Protein AF-0000000075187556 (afdb_homodimer)

Nearest PDB structures (foldseek):
  6ed0-assembly1_A  TM=8.564E-01  e=5.194E-11  Chromobacterium violaceum ATCC 12472
  6ed0-assembly1_B  TM=8.215E-01  e=3.839E-11  Chromobacterium violaceum ATCC 12472
  4noz-assembly1_A  TM=8.440E-01  e=6.228E-11  Burkholderia cenocepacia J2315
  6ecy-assembly1_A  TM=8.434E-01  e=9.511E-11  Chromobacterium violaceum ATCC 12472
  6ecy-assembly1_B  TM=8.310E-01  e=4.869E-10  Chromobacterium violaceum ATCC 12472

Secondary structure (DSSP, 8-state):
-----------------------PPB-EEEEEEEEEEEEESSGGGSEEEETTEEEEB---GGGTS---SB-HHHHHHHHHHHHHHHHHHHHHHHHT-HHHHTT-EEEEEEEEEEESSSSS-EEEEEEEEESS-HHHHHHHHHH-HHHHHHHH-B-EEEEE-/-----------------------PPB-EEEEEEEEEEEEESSGGGSEEEETTEEEEB---GGGTS---SB-HHHHHHHHHHHHHHHHHHHHHHHHT-HHHHTT-EEEEEEEEEEESSSSS-EEEEEEEEESS-HHHHHHHHHH-HHHHHHHH-B-EEEEE-

InterPro domains:
  IPR003718 OsmC/Ohr conserved domain [PF02566] (65-158)
  IPR015946 K homology domain-like, alpha/beta [G3DSA:3.30.300.20] (71-160)
  IPR019953 Organic hydroperoxide resistance protein famiy [PTHR33797] (30-159)
  IPR019953 Organic hydroperoxide resistance protein famiy [TIGR03561] (33-158)
  IPR036102 OsmC/Ohr superfamily [SSF82784] (24-159)

Organism: Armillaria gallica (NCBI:txid47427)

Sequence (322 aa):
MNAARHASRSFIRPQVARKVPSRTLVTLQSVKYTAHATAQGAGRNGTTKSNGLELNLAAPKELGGTGQGENPEQLFAMGYSSCLLGAIQLVARGMGKTEMAKNAKVHVSVHLGEPKDMEGFGIGVDIKVEGIDDELLQAGHAFCPYSRALKHGAVVNISTAMNAARHASRSFIRPQVARKVPSRTLVTLQSVKYTAHATAQGAGRNGTTKSNGLELNLAAPKELGGTGQGENPEQLFAMGYSSCLLGAIQLVARGMGKTEMAKNAKVHVSVHLGEPKDMEGFGIGVDIKVEGIDDELLQAGHAFCPYSRALKHGAVVNISTA

Foldseek 3Di:
DPPPPPPPPDPPPPPPPPPPPQLAADDDPDDDDDWDKDWDDPVQQTWMDTPHDIWGGWDCVVVPIPNPTDGPQNVLQVVQQVQLLVLLCVVCVVVVNNVQSPPKGKGKGKDWDADPPDGDIDIDMDIDMPRDDPVSSVSSLVRGPSSSCVRRNHDDDDDDD/DPPPPPPPPPPPPPPPPPPPPQLAADDDPDDDDDWDKDWDDPVQQTWMDTPHDIWGGWDCVVVPIPNPTDGPQNVLQVVQQVQLLVLLCVVCVVVVNNVQSPPKGKGKGKDWDADPPDGDIDIDMDIDMPRDDPVSSVSSLVRGPSSSCVRRNHDDDDDDD

Structure (mmCIF, N/CA/C/O backbone):
data_AF-0000000075187556-model_v1
#
loop_
_entity.id
_entity.type
_entity.pdbx_description
1 polymer 'OsmC-like protein'
#
loop_
_atom_site.group_PDB
_atom_site.id
_atom_site.type_symbol
_atom_site.label_atom_id
_atom_site.label_alt_id
_atom_site.label_comp_id
_atom_site.label_asym_id
_atom_site.label_entity_id
_atom_site.label_seq_id
_atom_site.pdbx_PDB_ins_code
_atom_site.Cartn_x
_atom_site.Cartn_y
_atom_site.Cartn_z
_atom_site.occupancy
_atom_site.B_iso_or_equiv
_atom_site.auth_seq_id
_atom_site.auth_comp_id
_atom_site.auth_asym_id
_atom_site.auth_atom_id
_atom_site.pdbx_PDB_model_num
ATOM 1 N N . MET A 1 1 ? -49.938 -17.5 57.969 1 34.03 1 MET A N 1
ATOM 2 C CA . MET A 1 1 ? -49.812 -16.312 57.125 1 34.03 1 MET A CA 1
ATOM 3 C C . MET A 1 1 ? -48.656 -16.469 56.156 1 34.03 1 MET A C 1
ATOM 5 O O . MET A 1 1 ? -47.469 -16.531 56.562 1 34.03 1 MET A O 1
ATOM 9 N N . ASN A 1 2 ? -48.781 -17.344 55.031 1 34.91 2 ASN A N 1
ATOM 10 C CA . ASN A 1 2 ? -47.875 -17.766 54 1 34.91 2 ASN A CA 1
ATOM 11 C C . ASN A 1 2 ? -47.469 -16.594 53.094 1 34.91 2 ASN A C 1
ATOM 13 O O . ASN A 1 2 ? -48.312 -15.992 52.438 1 34.91 2 ASN A O 1
ATOM 17 N N . ALA A 1 3 ? -46.438 -15.695 53.406 1 37.97 3 ALA A N 1
ATOM 18 C CA . ALA A 1 3 ? -45.875 -14.602 52.625 1 37.97 3 ALA A CA 1
ATOM 19 C C . ALA A 1 3 ? -45.312 -15.102 51.312 1 37.97 3 ALA A C 1
ATOM 21 O O . ALA A 1 3 ? -44.406 -15.922 51.281 1 37.97 3 ALA A O 1
ATOM 22 N N . ALA A 1 4 ? -46.094 -15.164 50.188 1 40.97 4 ALA A N 1
ATOM 23 C CA . ALA A 1 4 ? -45.719 -15.422 48.812 1 40.97 4 ALA A CA 1
ATOM 24 C C . ALA A 1 4 ? -44.625 -14.445 48.344 1 40.97 4 ALA A C 1
ATOM 26 O O . ALA A 1 4 ? -44.812 -13.227 48.438 1 40.97 4 ALA A O 1
ATOM 27 N N . ARG A 1 5 ? -43.344 -14.773 48.406 1 41.31 5 ARG A N 1
ATOM 28 C CA . ARG A 1 5 ? -42.188 -14.008 47.906 1 41.31 5 ARG A CA 1
ATOM 29 C C . ARG A 1 5 ? -42.375 -13.695 46.406 1 41.31 5 ARG A C 1
ATOM 31 O O . ARG A 1 5 ? -42.656 -14.602 45.625 1 41.31 5 ARG A O 1
ATOM 38 N N . HIS A 1 6 ? -42.781 -12.492 46.062 1 44.03 6 HIS A N 1
ATOM 39 C CA . HIS A 1 6 ? -42.875 -11.961 44.719 1 44.03 6 HIS A CA 1
ATOM 40 C C . HIS A 1 6 ? -41.531 -12.039 44.031 1 44.03 6 HIS A C 1
ATOM 42 O O . HIS A 1 6 ? -40.531 -11.531 44.531 1 44.03 6 HIS A O 1
ATOM 48 N N . ALA A 1 7 ? -41.25 -13.086 43.156 1 45.88 7 ALA A N 1
ATOM 49 C CA . ALA A 1 7 ? -40.094 -13.195 42.281 1 45.88 7 ALA A CA 1
ATOM 50 C C . ALA A 1 7 ? -40 -12 41.312 1 45.88 7 ALA A C 1
ATOM 52 O O . ALA A 1 7 ? -40.938 -11.758 40.562 1 45.88 7 ALA A O 1
ATOM 53 N N . SER A 1 8 ? -39.25 -10.93 41.688 1 42.97 8 SER A N 1
ATOM 54 C CA . SER A 1 8 ? -38.969 -9.812 40.781 1 42.97 8 SER A CA 1
ATOM 55 C C . SER A 1 8 ? -38.375 -10.297 39.469 1 42.97 8 SER A C 1
ATOM 57 O O . SER A 1 8 ? -37.344 -10.984 39.469 1 42.97 8 SER A O 1
ATOM 59 N N . ARG A 1 9 ? -39.156 -10.578 38.406 1 47.56 9 ARG A N 1
ATOM 60 C CA . ARG A 1 9 ? -38.625 -10.828 37.062 1 47.56 9 ARG A CA 1
ATOM 61 C C . ARG A 1 9 ? -37.719 -9.688 36.625 1 47.56 9 ARG A C 1
ATOM 63 O O . ARG A 1 9 ? -38.125 -8.531 36.562 1 47.56 9 ARG A O 1
ATOM 70 N N . SER A 1 10 ? -36.375 -9.844 36.781 1 47.59 10 SER A N 1
ATOM 71 C CA . SER A 1 10 ? -35.375 -8.961 36.188 1 47.59 10 SER A CA 1
ATOM 72 C C . SER A 1 10 ? -35.594 -8.789 34.688 1 47.59 10 SER A C 1
ATOM 74 O O . SER A 1 10 ? -35.688 -9.781 33.969 1 47.59 10 SER A O 1
ATOM 76 N N . PHE A 1 11 ? -36.188 -7.711 34.219 1 48.5 11 PHE A N 1
ATOM 77 C CA . PHE A 1 11 ? -36.281 -7.336 32.812 1 48.5 11 PHE A CA 1
ATOM 78 C C . PHE A 1 11 ? -34.875 -7.203 32.219 1 48.5 11 PHE A C 1
ATOM 80 O O . PHE A 1 11 ? -34.062 -6.402 32.688 1 48.5 11 PHE A O 1
ATOM 87 N N . ILE A 1 12 ? -34.438 -8.273 31.625 1 52.94 12 ILE A N 1
ATOM 88 C CA . ILE A 1 12 ? -33.219 -8.188 30.844 1 52.94 12 ILE A CA 1
ATOM 89 C C . ILE A 1 12 ? -33.312 -7.055 29.828 1 52.94 12 ILE A C 1
ATOM 91 O O . ILE A 1 12 ? -34.25 -7.016 29.031 1 52.94 12 ILE A O 1
ATOM 95 N N . ARG A 1 13 ? -32.719 -5.879 30.062 1 52.59 13 ARG A N 1
ATOM 96 C CA . ARG A 1 13 ? -32.625 -4.789 29.094 1 52.59 13 ARG A CA 1
ATOM 97 C C . ARG A 1 13 ? -32.062 -5.281 27.766 1 52.59 13 ARG A C 1
ATOM 99 O O . ARG A 1 13 ? -31.062 -5.988 27.734 1 52.59 13 ARG A O 1
ATOM 106 N N . PRO A 1 14 ? -32.906 -5.168 26.703 1 47.91 14 PRO A N 1
ATOM 107 C CA . PRO A 1 14 ? -32.312 -5.57 25.422 1 47.91 14 PRO A CA 1
ATOM 108 C C . PRO A 1 14 ? -31 -4.879 25.109 1 47.91 14 PRO A C 1
ATOM 110 O O . PRO A 1 14 ? -30.844 -3.684 25.391 1 47.91 14 PRO A O 1
ATOM 113 N N . GLN A 1 15 ? -29.891 -5.625 25.062 1 45.84 15 GLN A N 1
ATOM 114 C CA . GLN A 1 15 ? -28.609 -5.082 24.609 1 45.84 15 GLN A CA 1
ATOM 115 C C . GLN A 1 15 ? -28.75 -4.395 23.25 1 45.84 15 GLN A C 1
ATOM 117 O O . GLN A 1 15 ? -29.266 -4.988 22.297 1 45.84 15 GLN A O 1
ATOM 122 N N . VAL A 1 16 ? -28.953 -3.098 23.203 1 39.81 16 VAL A N 1
ATOM 123 C CA . VAL A 1 16 ? -28.891 -2.35 21.953 1 39.81 16 VAL A CA 1
ATOM 124 C C . VAL A 1 16 ? -27.703 -2.83 21.125 1 39.81 16 VAL A C 1
ATOM 126 O O . VAL A 1 16 ? -26.547 -2.785 21.594 1 39.81 16 VAL A O 1
ATOM 129 N N . ALA A 1 17 ? -27.922 -3.641 20.094 1 37.34 17 ALA A N 1
ATOM 130 C CA . ALA A 1 17 ? -26.875 -3.996 19.141 1 37.34 17 ALA A CA 1
ATOM 131 C C . ALA A 1 17 ? -26.125 -2.754 18.656 1 37.34 17 ALA A C 1
ATOM 133 O O . ALA A 1 17 ? -26.734 -1.828 18.109 1 37.34 17 ALA A O 1
ATOM 134 N N . ARG A 1 18 ? -24.938 -2.377 19.25 1 33.22 18 ARG A N 1
ATOM 135 C CA . ARG A 1 18 ? -24.125 -1.317 18.672 1 33.22 18 ARG A CA 1
ATOM 136 C C . ARG A 1 18 ? -23.969 -1.499 17.172 1 33.22 18 ARG A C 1
ATOM 138 O O . ARG A 1 18 ? -23.5 -2.539 16.703 1 33.22 18 ARG A O 1
ATOM 145 N N . LYS A 1 19 ? -24.797 -0.909 16.328 1 38 19 LYS A N 1
ATOM 146 C CA . LYS A 1 19 ? -24.594 -0.871 14.883 1 38 19 LYS A CA 1
ATOM 147 C C . LYS A 1 19 ? -23.109 -0.76 14.539 1 38 19 LYS A C 1
ATOM 149 O O . LYS A 1 19 ? -22.453 0.202 14.93 1 38 19 LYS A O 1
ATOM 154 N N . VAL A 1 20 ? -22.438 -1.839 14.516 1 40.88 20 VAL A N 1
ATOM 155 C CA . VAL A 1 20 ? -21.062 -1.749 14 1 40.88 20 VAL A CA 1
ATOM 156 C C . VAL A 1 20 ? -21.031 -0.82 12.789 1 40.88 20 VAL A C 1
ATOM 158 O O . VAL A 1 20 ? -21.766 -1.016 11.828 1 40.88 20 VAL A O 1
ATOM 161 N N . PRO A 1 21 ? -20.578 0.359 12.953 1 42.94 21 PRO A N 1
ATOM 162 C CA . PRO A 1 21 ? -20.594 1.273 11.805 1 42.94 21 PRO A CA 1
ATOM 163 C C . PRO A 1 21 ? -20.109 0.61 10.516 1 42.94 21 PRO A C 1
ATOM 165 O O . PRO A 1 21 ? -19.125 -0.121 10.523 1 42.94 21 PRO A O 1
ATOM 168 N N . SER A 1 22 ? -20.984 0.283 9.602 1 46.94 22 SER A N 1
ATOM 169 C CA . SER A 1 22 ? -20.672 -0.269 8.289 1 46.94 22 SER A CA 1
ATOM 170 C C . SER A 1 22 ? -19.484 0.444 7.652 1 46.94 22 SER A C 1
ATOM 172 O O . SER A 1 22 ? -19.484 1.67 7.523 1 46.94 22 SER A O 1
ATOM 174 N N . ARG A 1 23 ? -18.281 -0.017 7.859 1 59.59 23 ARG A N 1
ATOM 175 C CA . ARG A 1 23 ? -17.125 0.58 7.191 1 59.59 23 ARG A CA 1
ATOM 176 C C . ARG A 1 23 ? -17.359 0.705 5.691 1 59.59 23 ARG A C 1
ATOM 178 O O . ARG A 1 23 ? -17.547 -0.299 5 1 59.59 23 ARG A O 1
ATOM 185 N N . THR A 1 24 ? -17.844 1.864 5.285 1 76.06 24 THR A N 1
ATOM 186 C CA . THR A 1 24 ? -18.062 2.1 3.863 1 76.06 24 THR A CA 1
ATOM 187 C C . THR A 1 24 ? -16.734 2.217 3.121 1 76.06 24 THR A C 1
ATOM 189 O O . THR A 1 24 ? -15.82 2.916 3.572 1 76.06 24 THR A O 1
ATOM 192 N N . LEU A 1 25 ? -16.516 1.427 2.102 1 91.12 25 LEU A N 1
ATOM 193 C CA . LEU A 1 25 ? -15.32 1.471 1.267 1 91.12 25 LEU A CA 1
ATOM 194 C C . LEU A 1 25 ? -15.094 2.873 0.713 1 91.12 25 LEU A C 1
ATOM 196 O O . LEU A 1 25 ? -16.047 3.543 0.303 1 91.12 25 LEU A O 1
ATOM 200 N N . VAL A 1 26 ? -13.82 3.33 0.804 1 95.31 26 VAL A N 1
ATOM 201 C CA . VAL A 1 26 ? -13.508 4.566 0.094 1 95.31 26 VAL A CA 1
ATOM 202 C C . VAL A 1 26 ? -13.82 4.402 -1.392 1 95.31 26 VAL A C 1
ATOM 204 O O . VAL A 1 26 ? -13.258 3.527 -2.057 1 95.31 26 VAL A O 1
ATOM 207 N N . THR A 1 27 ? -14.742 5.23 -1.895 1 97.25 27 THR A N 1
ATOM 208 C CA . THR A 1 27 ? -15.125 5.242 -3.301 1 97.25 27 THR A CA 1
ATOM 209 C C . THR A 1 27 ? -14.852 6.605 -3.928 1 97.25 27 THR A C 1
ATOM 211 O O . THR A 1 27 ? -15.312 7.629 -3.422 1 97.25 27 THR A O 1
ATOM 214 N N . LEU A 1 28 ? -14.156 6.605 -5.086 1 98.19 28 LEU A N 1
ATOM 215 C CA . LEU A 1 28 ? -13.742 7.867 -5.691 1 98.19 28 LEU A CA 1
ATOM 216 C C . LEU A 1 28 ? -14.836 8.406 -6.613 1 98.19 28 LEU A C 1
ATOM 218 O O . LEU A 1 28 ? -15.438 7.648 -7.379 1 98.19 28 LEU A O 1
ATOM 222 N N . GLN A 1 29 ? -15.055 9.664 -6.555 1 97.69 29 GLN A N 1
ATOM 223 C CA . GLN A 1 29 ? -15.977 10.32 -7.473 1 97.69 29 GLN A CA 1
ATOM 224 C C . GLN A 1 29 ? -15.227 10.992 -8.617 1 97.69 29 GLN A C 1
ATOM 226 O O . GLN A 1 29 ? -15.82 11.328 -9.648 1 97.69 29 GLN A O 1
ATOM 231 N N . SER A 1 30 ? -13.961 11.234 -8.484 1 98 30 SER A N 1
ATOM 232 C CA . SER A 1 30 ? -13.07 11.742 -9.531 1 98 30 SER A CA 1
ATOM 233 C C . SER A 1 30 ? -11.633 11.289 -9.297 1 98 30 SER A C 1
ATOM 235 O O . SER A 1 30 ? -11.227 11.062 -8.156 1 98 30 SER A O 1
ATOM 237 N N . VAL A 1 31 ? -10.945 11.156 -10.422 1 98.56 31 VAL A N 1
ATOM 238 C CA . VAL A 1 31 ? -9.547 10.742 -10.367 1 98.56 31 VAL A CA 1
ATOM 239 C C . VAL A 1 31 ? -8.641 11.906 -10.766 1 98.56 31 VAL A C 1
ATOM 241 O O . VAL A 1 31 ? -8.883 12.57 -11.781 1 98.56 31 VAL A O 1
ATOM 244 N N . LYS A 1 32 ? -7.613 12.148 -9.953 1 98.44 32 LYS A N 1
ATOM 245 C CA . LYS A 1 32 ? -6.703 13.258 -10.219 1 98.44 32 LYS A CA 1
ATOM 246 C C . LYS A 1 32 ? -5.363 12.75 -10.75 1 98.44 32 LYS A C 1
ATOM 248 O O . LYS A 1 32 ? -4.648 13.477 -11.445 1 98.44 32 LYS A O 1
ATOM 253 N N . TYR A 1 33 ? -5.027 11.594 -10.445 1 98.44 33 TYR A N 1
ATOM 254 C CA . TYR A 1 33 ? -3.764 10.992 -10.844 1 98.44 33 TYR A CA 1
ATOM 255 C C . TYR A 1 33 ? -3.852 9.469 -10.812 1 98.44 33 TYR A C 1
ATOM 257 O O . TYR A 1 33 ? -4.527 8.898 -9.953 1 98.44 33 TYR A O 1
ATOM 265 N N . THR A 1 34 ? -3.188 8.789 -11.766 1 98.81 34 THR A N 1
ATOM 266 C CA . THR A 1 34 ? -3.088 7.336 -11.781 1 98.81 34 THR A CA 1
ATOM 267 C C . THR A 1 34 ? -1.643 6.895 -11.984 1 98.81 34 THR A C 1
ATOM 269 O O . THR A 1 34 ? -0.97 7.355 -12.906 1 98.81 34 THR A O 1
ATOM 272 N N . ALA A 1 35 ? -1.18 6.07 -11.117 1 98.81 35 ALA A N 1
ATOM 273 C CA . ALA A 1 35 ? 0.106 5.402 -11.297 1 98.81 35 ALA A CA 1
ATOM 274 C C . ALA A 1 35 ? -0.084 3.98 -11.82 1 98.81 35 ALA A C 1
ATOM 276 O O . ALA A 1 35 ? -0.993 3.27 -11.383 1 98.81 35 ALA A O 1
ATOM 277 N N . HIS A 1 36 ? 0.8 3.553 -12.711 1 98.75 36 HIS A N 1
ATOM 278 C CA . HIS A 1 36 ? 0.762 2.213 -13.289 1 98.75 36 HIS A CA 1
ATOM 279 C C . HIS A 1 36 ? 2.023 1.43 -12.945 1 98.75 36 HIS A C 1
ATOM 281 O O . HIS A 1 36 ? 3.129 1.977 -12.977 1 98.75 36 HIS A O 1
ATOM 287 N N . ALA A 1 37 ? 1.843 0.17 -12.625 1 98.88 37 ALA A N 1
ATOM 288 C CA . ALA A 1 37 ? 2.979 -0.725 -12.422 1 98.88 37 ALA A CA 1
ATOM 289 C C . ALA A 1 37 ? 2.688 -2.115 -12.984 1 98.88 37 ALA A C 1
ATOM 291 O O . ALA A 1 37 ? 1.528 -2.529 -13.062 1 98.88 37 ALA A O 1
ATOM 292 N N . THR A 1 38 ? 3.711 -2.793 -13.352 1 98.81 38 THR A N 1
ATOM 293 C CA . THR A 1 38 ? 3.621 -4.16 -13.844 1 98.81 38 THR A CA 1
ATOM 294 C C . THR A 1 38 ? 4.641 -5.059 -13.141 1 98.81 38 THR A C 1
ATOM 296 O O . THR A 1 38 ? 5.805 -4.688 -13 1 98.81 38 THR A O 1
ATOM 299 N N . ALA A 1 39 ? 4.207 -6.199 -12.711 1 98.75 39 ALA A N 1
ATOM 300 C CA . ALA A 1 39 ? 5.105 -7.227 -12.188 1 98.75 39 ALA A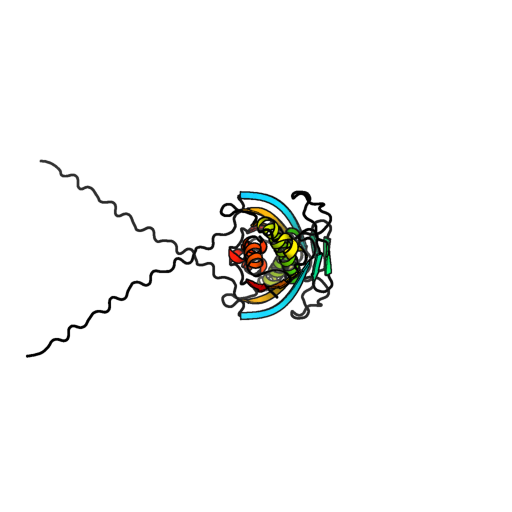 CA 1
ATOM 301 C C . ALA A 1 39 ? 5.047 -8.492 -13.031 1 98.75 39 ALA A C 1
ATOM 303 O O . ALA A 1 39 ? 3.979 -8.875 -13.523 1 98.75 39 ALA A O 1
ATOM 304 N N . GLN A 1 40 ? 6.145 -9.086 -13.195 1 98.06 40 GLN A N 1
ATOM 305 C CA . GLN A 1 40 ? 6.242 -10.328 -13.961 1 98.06 40 GLN A CA 1
ATOM 306 C C . GLN A 1 40 ? 7.457 -11.148 -13.531 1 98.06 40 GLN A C 1
ATOM 308 O O . GLN A 1 40 ? 8.305 -10.656 -12.781 1 98.06 40 GLN A O 1
ATOM 313 N N . GLY A 1 41 ? 7.508 -12.375 -14.008 1 96.06 41 GLY A N 1
ATOM 314 C CA . GLY A 1 41 ? 8.617 -13.258 -13.68 1 96.06 41 GLY A CA 1
ATOM 315 C C . GLY A 1 41 ? 8.297 -14.211 -12.539 1 96.06 41 GLY A C 1
ATOM 316 O O . GLY A 1 41 ? 7.172 -14.695 -12.422 1 96.06 41 GLY A O 1
ATOM 317 N N . ALA A 1 42 ? 9.25 -14.547 -11.719 1 90.5 42 ALA A N 1
ATOM 318 C CA . ALA A 1 42 ? 9.109 -15.578 -10.695 1 90.5 42 ALA A CA 1
ATOM 319 C C . ALA A 1 42 ? 8.492 -15 -9.422 1 90.5 42 ALA A C 1
ATOM 321 O O . ALA A 1 42 ? 9.016 -15.203 -8.328 1 90.5 42 ALA A O 1
ATOM 322 N N . GLY A 1 43 ? 7.422 -14.195 -9.57 1 84.19 43 GLY A N 1
ATOM 323 C CA . GLY A 1 43 ? 6.715 -13.703 -8.398 1 84.19 43 GLY A CA 1
ATOM 324 C C . GLY A 1 43 ? 7.582 -12.836 -7.5 1 84.19 43 GLY A C 1
ATOM 325 O O . GLY A 1 43 ? 8.18 -11.859 -7.957 1 84.19 43 GLY A O 1
ATOM 326 N N . ARG A 1 44 ? 7.781 -13.367 -6.297 1 80.94 44 ARG A N 1
ATOM 327 C CA . ARG A 1 44 ? 8.586 -12.641 -5.324 1 80.94 44 ARG A CA 1
ATOM 328 C C . ARG A 1 44 ? 10.062 -12.656 -5.711 1 80.94 44 ARG A C 1
ATOM 330 O O . ARG A 1 44 ? 10.891 -12.023 -5.055 1 80.94 44 ARG A O 1
ATOM 337 N N . ASN A 1 45 ? 10.367 -13.273 -6.848 1 86.88 45 ASN A N 1
ATOM 338 C CA . ASN A 1 45 ? 11.727 -13.25 -7.387 1 86.88 45 ASN A CA 1
ATOM 339 C C . ASN A 1 45 ? 11.75 -12.703 -8.812 1 86.88 45 ASN A C 1
ATOM 341 O O . ASN A 1 45 ? 12.695 -12.961 -9.562 1 86.88 45 ASN A O 1
ATOM 345 N N . GLY A 1 46 ? 10.719 -12.055 -9.227 1 96.81 46 GLY A N 1
ATOM 346 C CA . GLY A 1 46 ? 10.594 -11.414 -10.523 1 96.81 46 GLY A CA 1
ATOM 347 C C . GLY A 1 46 ? 11.016 -9.961 -10.508 1 96.81 46 GLY A C 1
ATOM 348 O O . GLY A 1 46 ? 12.031 -9.609 -9.898 1 96.81 46 GLY A O 1
ATOM 349 N N . THR A 1 47 ? 10.297 -9.172 -11.32 1 98.31 47 THR A N 1
ATOM 350 C CA . THR A 1 47 ? 10.555 -7.742 -11.398 1 98.31 47 THR A CA 1
ATOM 351 C C . THR A 1 47 ? 9.25 -6.953 -11.336 1 98.31 47 THR A C 1
ATOM 353 O O . THR A 1 47 ? 8.18 -7.5 -11.617 1 98.31 47 THR A O 1
ATOM 356 N N . THR A 1 48 ? 9.328 -5.77 -10.922 1 98.69 48 THR A N 1
ATOM 357 C CA . THR A 1 48 ? 8.25 -4.797 -11.047 1 98.69 48 THR A CA 1
ATOM 358 C C . THR A 1 48 ? 8.766 -3.486 -11.633 1 98.69 48 THR A C 1
ATOM 360 O O . THR A 1 48 ? 9.898 -3.08 -11.359 1 98.69 48 THR A O 1
ATOM 363 N N . LYS A 1 49 ? 7.918 -2.879 -12.445 1 98.69 49 LYS A N 1
ATOM 364 C CA . LYS A 1 49 ? 8.297 -1.658 -13.148 1 98.69 49 LYS A CA 1
ATOM 365 C C . LYS A 1 49 ? 7.184 -0.617 -13.086 1 98.69 49 LYS A C 1
ATOM 367 O O . LYS A 1 49 ? 6 -0.96 -13.148 1 98.69 49 LYS A O 1
ATOM 372 N N . SER A 1 50 ? 7.605 0.646 -12.969 1 98.69 50 SER A N 1
ATOM 373 C CA . SER A 1 50 ? 6.684 1.777 -12.992 1 98.69 50 SER A CA 1
ATOM 374 C C . SER A 1 50 ? 7.402 3.066 -13.375 1 98.69 50 SER A C 1
ATOM 376 O O . SER A 1 50 ? 8.383 3.453 -12.727 1 98.69 50 SER A O 1
ATOM 378 N N . ASN A 1 51 ? 6.926 3.748 -14.391 1 95.81 51 ASN A N 1
ATOM 379 C CA . ASN A 1 51 ? 7.398 5.07 -14.781 1 95.81 51 ASN A CA 1
ATOM 380 C C . ASN A 1 51 ? 8.922 5.133 -14.82 1 95.81 51 ASN A C 1
ATOM 382 O O . ASN A 1 51 ? 9.531 6.008 -14.203 1 95.81 51 ASN A O 1
ATOM 386 N N . GLY A 1 52 ? 9.539 4.121 -15.406 1 95.62 52 GLY A N 1
ATOM 387 C CA . GLY A 1 52 ? 10.977 4.137 -15.609 1 95.62 52 GLY A CA 1
ATOM 388 C C . GLY A 1 52 ? 11.75 3.461 -14.484 1 95.62 52 GLY A C 1
ATOM 389 O O . GLY A 1 52 ? 12.922 3.127 -14.641 1 95.62 52 GLY A O 1
ATOM 390 N N . LEU A 1 53 ? 11.156 3.305 -13.289 1 98 53 LEU A N 1
ATOM 391 C CA . LEU A 1 53 ? 11.781 2.57 -12.195 1 98 53 LEU A CA 1
ATOM 392 C C . LEU A 1 53 ? 11.555 1.07 -12.344 1 98 53 LEU A C 1
ATOM 394 O O . LEU A 1 53 ? 10.414 0.628 -12.516 1 98 53 LEU A O 1
ATOM 398 N N . GLU A 1 54 ? 12.602 0.372 -12.352 1 98.31 54 GLU A N 1
ATOM 399 C CA . GLU A 1 54 ? 12.547 -1.087 -12.367 1 98.31 54 GLU A CA 1
ATOM 400 C C . GLU A 1 54 ? 13.258 -1.685 -11.164 1 98.31 54 GLU A C 1
ATOM 402 O O . GLU A 1 54 ? 14.406 -1.339 -10.883 1 98.31 54 GLU A O 1
ATOM 407 N N . LEU A 1 55 ? 12.609 -2.564 -10.492 1 98.56 55 LEU A N 1
ATOM 408 C CA . LEU A 1 55 ? 13.172 -3.197 -9.305 1 98.56 55 LEU A CA 1
ATOM 409 C C . LEU A 1 55 ? 13.156 -4.715 -9.43 1 98.56 55 LEU A C 1
ATOM 411 O O . LEU A 1 55 ? 12.172 -5.289 -9.914 1 98.56 55 LEU A O 1
ATOM 415 N N . ASN A 1 56 ? 14.273 -5.293 -9 1 98.19 56 ASN A N 1
ATOM 416 C CA . ASN A 1 56 ? 14.273 -6.738 -8.797 1 98.19 56 ASN A CA 1
ATOM 417 C C . ASN A 1 56 ? 13.617 -7.125 -7.477 1 98.19 56 ASN A C 1
ATOM 419 O O . ASN A 1 56 ? 13.812 -6.457 -6.461 1 98.19 56 ASN A O 1
ATOM 423 N N . LEU A 1 57 ? 12.891 -8.188 -7.594 1 98 57 LEU A N 1
ATOM 424 C CA . LEU A 1 57 ? 12.195 -8.664 -6.406 1 98 57 LEU A CA 1
ATOM 425 C C . LEU A 1 57 ? 12.891 -9.898 -5.824 1 98 57 LEU A C 1
ATOM 427 O O . LEU A 1 57 ? 13.492 -10.68 -6.562 1 98 57 LEU A O 1
ATOM 431 N N . ALA A 1 58 ? 12.805 -10.031 -4.516 1 97.94 58 ALA A N 1
ATOM 432 C CA . ALA A 1 58 ? 13.305 -11.227 -3.836 1 97.94 58 ALA A CA 1
ATOM 433 C C . ALA A 1 58 ? 12.562 -11.461 -2.521 1 97.94 58 ALA A C 1
ATOM 435 O O . ALA A 1 58 ? 12.312 -10.516 -1.768 1 97.94 58 ALA A O 1
ATOM 436 N N . ALA A 1 59 ? 12.172 -12.703 -2.32 1 97.12 59 ALA A N 1
ATOM 437 C CA . ALA A 1 59 ? 11.648 -13.023 -0.995 1 97.12 59 ALA A CA 1
ATOM 438 C C . ALA A 1 59 ? 12.688 -12.742 0.088 1 97.12 59 ALA A C 1
ATOM 440 O O . ALA A 1 59 ? 13.875 -13.008 -0.098 1 97.12 59 ALA A O 1
ATOM 441 N N . PRO A 1 60 ? 12.266 -12.211 1.213 1 96.88 60 PRO A N 1
ATOM 442 C CA . PRO A 1 60 ? 13.203 -11.984 2.32 1 96.88 60 PRO A CA 1
ATOM 443 C C . PRO A 1 60 ? 13.812 -13.273 2.855 1 96.88 60 PRO A C 1
ATOM 445 O O . PRO A 1 60 ? 13.234 -14.352 2.678 1 96.88 60 PRO A O 1
ATOM 448 N N . LYS A 1 61 ? 14.953 -13.102 3.547 1 96.62 61 LYS A N 1
ATOM 449 C CA . LYS A 1 61 ? 15.633 -14.266 4.113 1 96.62 61 LYS A CA 1
ATOM 450 C C . LYS A 1 61 ? 14.758 -14.969 5.145 1 96.62 61 LYS A C 1
ATOM 452 O O . LYS A 1 61 ? 14.742 -16.203 5.223 1 96.62 61 LYS A O 1
ATOM 457 N N . GLU A 1 62 ? 14.008 -14.211 5.918 1 96.69 62 GLU A N 1
ATOM 458 C CA . GLU A 1 62 ? 13.125 -14.742 6.957 1 96.69 62 GLU A CA 1
ATOM 459 C C . GLU A 1 62 ? 12.07 -15.672 6.363 1 96.69 62 GLU A C 1
ATOM 461 O O . GLU A 1 62 ? 11.539 -16.531 7.055 1 96.69 62 GLU A O 1
ATOM 466 N N . LEU A 1 63 ? 11.828 -15.484 5.07 1 95.75 63 LEU A N 1
ATOM 467 C CA . LEU A 1 63 ? 10.805 -16.281 4.406 1 95.75 63 LEU A CA 1
ATOM 468 C C . LEU A 1 63 ? 11.43 -17.281 3.451 1 95.75 63 LEU A C 1
ATOM 470 O O . LEU A 1 63 ? 10.766 -17.797 2.545 1 95.75 63 LEU A O 1
ATOM 474 N N . GLY A 1 64 ? 12.711 -17.438 3.58 1 95.25 64 GLY A N 1
ATOM 475 C CA . GLY A 1 64 ? 13.398 -18.484 2.836 1 95.25 64 GLY A CA 1
ATOM 476 C C . GLY A 1 64 ? 13.992 -18 1.528 1 95.25 64 GLY A C 1
ATOM 477 O O . GLY A 1 64 ? 14.469 -18.797 0.72 1 95.25 64 GLY A O 1
ATOM 478 N N . GLY A 1 65 ? 13.938 -16.75 1.258 1 96.62 65 GLY A N 1
ATOM 479 C CA . GLY A 1 65 ? 14.508 -16.219 0.028 1 96.62 65 GLY A CA 1
ATOM 480 C C . GLY A 1 65 ? 15.945 -15.758 0.182 1 96.62 65 GLY A C 1
ATOM 481 O O . GLY A 1 65 ? 16.562 -15.969 1.23 1 96.62 65 GLY A O 1
ATOM 482 N N . THR A 1 66 ? 16.469 -15.133 -0.892 1 95.62 66 THR A N 1
ATOM 483 C CA . THR A 1 66 ? 17.844 -14.664 -0.889 1 95.62 66 THR A CA 1
ATOM 484 C C . THR A 1 66 ? 17.953 -13.312 -0.184 1 95.62 66 THR A C 1
ATOM 486 O O . THR A 1 66 ? 19.031 -12.93 0.279 1 95.62 66 THR A O 1
ATOM 489 N N . GLY A 1 67 ? 16.844 -12.539 -0.221 1 96.12 67 GLY A N 1
ATOM 490 C CA . GLY A 1 67 ? 16.844 -11.188 0.31 1 96.12 67 GLY A CA 1
ATOM 491 C C . GLY A 1 67 ? 17.531 -10.188 -0.604 1 96.12 67 GLY A C 1
ATOM 492 O O . GLY A 1 67 ? 17.672 -9.016 -0.258 1 96.12 67 GLY A O 1
ATOM 493 N N . GLN A 1 68 ? 17.953 -10.672 -1.768 1 95.5 68 GLN A N 1
ATOM 494 C CA . GLN A 1 68 ? 18.703 -9.812 -2.68 1 95.5 68 GLN A CA 1
ATOM 495 C C . GLN A 1 68 ? 17.766 -9.125 -3.678 1 95.5 68 GLN A C 1
ATOM 497 O O . GLN A 1 68 ? 17.891 -9.328 -4.887 1 95.5 68 GLN A O 1
ATOM 502 N N . GLY A 1 69 ? 16.922 -8.328 -3.258 1 97.44 69 GLY A N 1
ATOM 503 C CA . GLY A 1 69 ? 15.922 -7.574 -4.008 1 97.44 69 GLY A CA 1
ATOM 504 C C . GLY A 1 69 ? 14.883 -6.914 -3.123 1 97.44 69 GLY A C 1
ATOM 505 O O . GLY A 1 69 ? 14.961 -6.996 -1.896 1 97.44 69 GLY A O 1
ATOM 506 N N . GLU A 1 70 ? 13.977 -6.25 -3.697 1 98.25 70 GLU A N 1
ATOM 507 C CA . GLU A 1 70 ? 12.891 -5.586 -2.98 1 98.25 70 GLU A CA 1
ATOM 508 C C . GLU A 1 70 ? 11.688 -6.512 -2.824 1 98.25 70 GLU A C 1
ATOM 510 O O . GLU A 1 70 ? 11.656 -7.598 -3.404 1 98.25 70 GLU A O 1
ATOM 515 N N . ASN A 1 71 ? 10.773 -6.145 -2.023 1 98.31 71 ASN A N 1
ATOM 516 C CA . ASN A 1 71 ? 9.578 -6.957 -1.803 1 98.31 71 ASN A CA 1
ATOM 517 C C . ASN A 1 71 ? 8.352 -6.09 -1.52 1 98.31 71 ASN A C 1
ATOM 519 O O . ASN A 1 71 ? 8.484 -4.891 -1.273 1 98.31 71 ASN A O 1
ATOM 523 N N . PRO A 1 72 ? 7.141 -6.621 -1.637 1 98.56 72 PRO A N 1
ATOM 524 C CA . PRO A 1 72 ? 5.906 -5.84 -1.516 1 98.56 72 PRO A CA 1
ATOM 525 C C . PRO A 1 72 ? 5.797 -5.109 -0.179 1 98.56 72 PRO A C 1
ATOM 527 O O . PRO A 1 72 ? 5.328 -3.971 -0.13 1 98.56 72 PRO A O 1
ATOM 530 N N . GLU A 1 73 ? 6.195 -5.758 0.934 1 98.75 73 GLU A N 1
ATOM 531 C CA . GLU A 1 73 ? 6.086 -5.145 2.254 1 98.75 73 GLU A CA 1
ATOM 532 C C . GLU A 1 73 ? 6.953 -3.891 2.352 1 98.75 73 GLU A C 1
ATOM 534 O O . GLU A 1 73 ? 6.527 -2.879 2.914 1 98.75 73 GLU A O 1
ATOM 539 N N . GLN A 1 74 ? 8.18 -4.039 1.815 1 98.75 74 GLN A N 1
ATOM 540 C CA . GLN A 1 74 ? 9.094 -2.902 1.748 1 98.75 74 GLN A CA 1
ATOM 541 C C . GLN A 1 74 ? 8.484 -1.752 0.952 1 98.75 74 GLN A C 1
ATOM 543 O O . GLN A 1 74 ? 8.523 -0.6 1.388 1 98.75 74 GLN A O 1
ATOM 548 N N . LEU A 1 75 ? 7.938 -2.039 -0.234 1 98.81 75 LEU A N 1
ATOM 549 C CA . LEU A 1 75 ? 7.352 -1.021 -1.101 1 98.81 75 LEU A CA 1
ATOM 550 C C . LEU A 1 75 ? 6.125 -0.393 -0.452 1 98.81 75 LEU A C 1
ATOM 552 O O . LEU A 1 75 ? 5.883 0.806 -0.604 1 98.81 75 LEU A O 1
ATOM 556 N N . PHE A 1 76 ? 5.301 -1.149 0.292 1 98.94 76 PHE A N 1
ATOM 557 C CA . PHE A 1 76 ? 4.172 -0.621 1.05 1 98.94 76 PHE A CA 1
ATOM 558 C C . PHE A 1 76 ? 4.648 0.358 2.117 1 98.94 76 PHE A C 1
ATOM 560 O O . PHE A 1 76 ? 4.094 1.45 2.256 1 98.94 76 PHE A O 1
ATOM 567 N N . ALA A 1 77 ? 5.715 -0.031 2.861 1 98.94 77 ALA A N 1
ATOM 568 C CA . ALA A 1 77 ? 6.258 0.816 3.922 1 98.94 77 ALA A CA 1
ATOM 569 C C . ALA A 1 77 ? 6.77 2.137 3.359 1 98.94 77 ALA A C 1
ATOM 571 O O . ALA A 1 77 ? 6.527 3.201 3.934 1 98.94 77 ALA A O 1
ATOM 572 N N . MET A 1 78 ? 7.453 2.039 2.262 1 98.88 78 MET A N 1
ATOM 573 C CA . MET A 1 78 ? 8.008 3.236 1.64 1 98.88 78 MET A CA 1
ATOM 574 C C . MET A 1 78 ? 6.895 4.16 1.149 1 98.88 78 MET A C 1
ATOM 576 O O . MET A 1 78 ? 6.949 5.371 1.366 1 98.88 78 MET A O 1
ATOM 580 N N . GLY A 1 79 ? 5.867 3.605 0.514 1 98.75 79 GLY A N 1
ATOM 581 C CA . GLY A 1 79 ? 4.73 4.395 0.074 1 98.75 79 GLY A CA 1
ATOM 582 C C . GLY A 1 79 ? 3.98 5.055 1.218 1 98.75 79 GLY A C 1
ATOM 583 O O . GLY A 1 79 ? 3.691 6.25 1.17 1 98.75 79 GLY A O 1
ATOM 584 N N . TYR A 1 80 ? 3.748 4.273 2.285 1 98.88 80 TYR A N 1
ATOM 585 C CA . TYR A 1 80 ? 2.988 4.77 3.428 1 98.88 80 TYR A CA 1
ATOM 586 C C . TYR A 1 80 ? 3.744 5.879 4.145 1 98.88 80 TYR A C 1
ATOM 588 O O . TYR A 1 80 ? 3.166 6.918 4.48 1 98.88 80 TYR A O 1
ATOM 596 N N . SER A 1 81 ? 5.027 5.668 4.371 1 98.88 81 SER A N 1
ATOM 597 C CA . SER A 1 81 ? 5.824 6.699 5.031 1 98.88 81 SER A CA 1
ATOM 598 C C . SER A 1 81 ? 5.789 8.008 4.254 1 98.88 81 SER A C 1
ATOM 600 O O . SER A 1 81 ? 5.637 9.078 4.844 1 98.88 81 SER A O 1
ATOM 602 N N . SER A 1 82 ? 5.891 7.93 2.967 1 98.44 82 SER A N 1
ATOM 603 C CA . SER A 1 82 ? 5.91 9.102 2.098 1 98.44 82 SER A CA 1
ATOM 604 C C . SER A 1 82 ? 4.551 9.789 2.066 1 98.44 82 SER A C 1
ATOM 606 O O . SER A 1 82 ? 4.469 11.023 2.107 1 98.44 82 SER A O 1
ATOM 608 N N . CYS A 1 83 ? 3.523 8.984 1.957 1 98.44 83 CYS A N 1
ATOM 609 C CA . CYS A 1 83 ? 2.168 9.516 1.908 1 98.44 83 CYS A CA 1
ATOM 610 C C . CYS A 1 83 ? 1.822 10.242 3.201 1 98.44 83 CYS A C 1
ATOM 612 O O . CYS A 1 83 ? 1.272 11.352 3.17 1 98.44 83 CYS A O 1
ATOM 614 N N . LEU A 1 84 ? 2.08 9.594 4.336 1 98.69 84 LEU A N 1
ATOM 615 C CA . LEU A 1 84 ? 1.771 10.195 5.629 1 98.69 84 LEU A CA 1
ATOM 616 C C . LEU A 1 84 ? 2.582 11.469 5.852 1 98.69 84 LEU A C 1
ATOM 618 O O . LEU A 1 84 ? 2.07 12.445 6.391 1 98.69 84 LEU A O 1
ATOM 622 N N . LEU A 1 85 ? 3.828 11.453 5.449 1 98.56 85 LEU A N 1
ATOM 623 C CA . LEU A 1 85 ? 4.648 12.656 5.551 1 98.56 85 LEU A CA 1
ATOM 624 C C . LEU A 1 85 ? 4.008 13.812 4.797 1 98.56 85 LEU A C 1
ATOM 626 O O . LEU A 1 85 ? 3.896 14.922 5.332 1 98.56 85 LEU A O 1
ATOM 630 N N . GLY A 1 86 ? 3.6 13.539 3.541 1 97.56 86 GLY A N 1
ATOM 631 C CA . GLY A 1 86 ? 2.924 14.562 2.76 1 97.56 86 GLY A CA 1
ATOM 632 C C . GLY A 1 86 ? 1.642 15.055 3.404 1 97.56 86 GLY A C 1
ATOM 633 O O . GLY A 1 86 ? 1.37 16.25 3.42 1 97.56 86 GLY A O 1
ATOM 634 N N . ALA A 1 87 ? 0.851 14.148 3.924 1 97.94 87 ALA A N 1
ATOM 635 C CA . ALA A 1 87 ? -0.407 14.5 4.578 1 97.94 87 ALA A CA 1
ATOM 636 C C . ALA A 1 87 ? -0.161 15.375 5.805 1 97.94 87 ALA A C 1
ATOM 638 O O . ALA A 1 87 ? -0.864 16.359 6.02 1 97.94 87 ALA A O 1
ATOM 639 N N . ILE A 1 88 ? 0.836 14.961 6.617 1 98.44 88 ILE A N 1
ATOM 640 C CA . ILE A 1 88 ? 1.195 15.727 7.805 1 98.44 88 ILE A CA 1
ATOM 641 C C . ILE A 1 88 ? 1.567 17.156 7.406 1 98.44 88 ILE A C 1
ATOM 643 O O . ILE A 1 88 ? 1.085 18.109 8.008 1 98.44 88 ILE A O 1
ATOM 647 N N . GLN A 1 89 ? 2.367 17.297 6.418 1 97.75 89 GLN A N 1
ATOM 648 C CA . GLN A 1 89 ? 2.832 18.609 6.004 1 97.75 89 GLN A CA 1
ATOM 649 C C . GLN A 1 89 ? 1.692 19.438 5.414 1 97.75 89 GLN A C 1
ATOM 651 O O . GLN A 1 89 ? 1.632 20.656 5.609 1 97.75 89 GLN A O 1
ATOM 656 N N . LEU A 1 90 ? 0.799 18.812 4.703 1 96.81 90 LEU A N 1
ATOM 657 C CA . LEU A 1 90 ? -0.352 19.516 4.145 1 96.81 90 LEU A CA 1
ATOM 658 C C . LEU A 1 90 ? -1.25 20.062 5.25 1 96.81 90 LEU A C 1
ATOM 660 O O . LEU A 1 90 ? -1.606 21.234 5.246 1 96.81 90 LEU A O 1
ATOM 664 N N . VAL A 1 91 ? -1.575 19.25 6.223 1 97.69 91 VAL A N 1
ATOM 665 C CA . VAL A 1 91 ? -2.514 19.672 7.258 1 97.69 91 VAL A CA 1
ATOM 666 C C . VAL A 1 91 ? -1.838 20.672 8.195 1 97.69 91 VAL A C 1
ATOM 668 O O . VAL A 1 91 ? -2.5 21.531 8.773 1 97.69 91 VAL A O 1
ATOM 671 N N . ALA A 1 92 ? -0.543 20.578 8.32 1 98.25 92 ALA A N 1
ATOM 672 C CA . ALA A 1 92 ? 0.206 21.516 9.148 1 98.25 92 ALA A CA 1
ATOM 673 C C . ALA A 1 92 ? 0.015 22.953 8.664 1 98.25 92 ALA A C 1
ATOM 675 O O . ALA A 1 92 ? -0.055 23.875 9.477 1 98.25 92 ALA A O 1
ATOM 676 N N . ARG A 1 93 ? -0.019 23.141 7.398 1 96.75 93 ARG A N 1
ATOM 677 C CA . ARG A 1 93 ? -0.222 24.484 6.832 1 96.75 93 ARG A CA 1
ATOM 678 C C . ARG A 1 93 ? -1.523 25.094 7.332 1 96.75 93 ARG A C 1
ATOM 680 O O . ARG A 1 93 ? -1.555 26.266 7.715 1 96.75 93 ARG A O 1
ATOM 687 N N . GLY A 1 94 ? -2.555 24.312 7.375 1 97.25 94 GLY A N 1
ATOM 688 C CA . GLY A 1 94 ? -3.852 24.797 7.824 1 97.25 94 GLY A CA 1
ATOM 689 C C . GLY A 1 94 ? -3.932 24.969 9.328 1 97.25 94 GLY A C 1
ATOM 690 O O . GLY A 1 94 ? -4.754 25.75 9.82 1 97.25 94 GLY A O 1
ATOM 691 N N . MET A 1 95 ? -3.035 24.328 10.008 1 97.88 95 MET A N 1
ATOM 692 C CA . MET A 1 95 ? -3.074 24.328 11.469 1 97.88 95 MET A CA 1
ATOM 693 C C . MET A 1 95 ? -2.066 25.328 12.031 1 97.88 95 MET A C 1
ATOM 695 O O . MET A 1 95 ? -1.908 25.438 13.25 1 97.88 95 MET A O 1
ATOM 699 N N . GLY A 1 96 ? -1.324 26 11.125 1 97.88 96 GLY A N 1
ATOM 700 C CA . GLY A 1 96 ? -0.293 26.922 11.562 1 97.88 96 GLY A CA 1
ATOM 701 C C . GLY A 1 96 ? 0.92 26.234 12.156 1 97.88 96 GLY A C 1
ATOM 702 O O . GLY A 1 96 ? 1.595 26.781 13.023 1 97.88 96 GLY A O 1
ATOM 703 N N . LYS A 1 97 ? 1.136 25.031 11.75 1 97.81 97 LYS A N 1
ATOM 704 C CA . LYS A 1 97 ? 2.221 24.234 12.312 1 97.81 97 LYS A CA 1
ATOM 705 C C . LYS A 1 97 ? 3.234 23.859 11.234 1 97.81 97 LYS A C 1
ATOM 707 O O . LYS A 1 97 ? 3.83 22.781 11.289 1 97.81 97 LYS A O 1
ATOM 712 N N . THR A 1 98 ? 3.396 24.688 10.258 1 97.31 98 THR A N 1
ATOM 713 C CA . THR A 1 98 ? 4.262 24.422 9.109 1 97.31 98 THR A CA 1
ATOM 714 C C . THR A 1 98 ? 5.703 24.203 9.562 1 97.31 98 THR A C 1
ATOM 716 O O . THR A 1 98 ? 6.371 23.281 9.102 1 97.31 98 THR A O 1
ATOM 719 N N . GLU A 1 99 ? 6.211 25.016 10.406 1 96.62 99 GLU A N 1
ATOM 720 C CA . GLU A 1 99 ? 7.594 24.922 10.859 1 96.62 99 GLU A CA 1
ATOM 721 C C . GLU A 1 99 ? 7.844 23.594 11.578 1 96.62 99 GLU A C 1
ATOM 723 O O . GLU A 1 99 ? 8.891 22.969 11.406 1 96.62 99 GLU A O 1
ATOM 728 N N . MET A 1 100 ? 6.887 23.203 12.359 1 96.56 100 MET A N 1
ATOM 729 C CA . MET A 1 100 ? 6.996 21.938 13.078 1 96.56 100 MET A CA 1
ATOM 730 C C . MET A 1 100 ? 7.102 20.766 12.109 1 96.56 100 MET A C 1
ATOM 732 O O . MET A 1 100 ? 7.891 19.844 12.32 1 96.56 100 MET A O 1
ATOM 736 N N . ALA A 1 101 ? 6.371 20.797 11.078 1 96.88 101 ALA A N 1
ATOM 737 C CA . ALA A 1 101 ? 6.25 19.672 10.141 1 96.88 101 ALA A CA 1
ATOM 738 C C . ALA A 1 101 ? 7.477 19.578 9.242 1 96.88 101 ALA A C 1
ATOM 740 O O . ALA A 1 101 ? 7.711 18.547 8.609 1 96.88 101 ALA A O 1
ATOM 741 N N . LYS A 1 102 ? 8.289 20.594 9.172 1 95 102 LYS A N 1
ATOM 742 C CA . LYS A 1 102 ? 9.445 20.625 8.273 1 95 102 LYS A CA 1
ATOM 743 C C . LYS A 1 102 ? 10.453 19.547 8.641 1 95 102 LYS A C 1
ATOM 745 O O . LYS A 1 102 ? 11.18 19.047 7.773 1 95 102 LYS A O 1
ATOM 750 N N . ASN A 1 103 ? 10.492 19.203 9.883 1 90.38 103 ASN A N 1
ATOM 751 C CA . ASN A 1 103 ? 11.516 18.25 10.297 1 90.38 103 ASN A CA 1
ATOM 752 C C . ASN A 1 103 ? 10.898 16.906 10.664 1 90.38 103 ASN A C 1
ATOM 754 O O . ASN A 1 103 ? 11.547 16.078 11.305 1 90.38 103 ASN A O 1
ATOM 758 N N . ALA A 1 104 ? 9.68 16.75 10.281 1 97.88 104 ALA A N 1
ATOM 759 C CA . ALA A 1 104 ? 9.023 15.484 10.562 1 97.88 104 ALA A CA 1
ATOM 760 C C . ALA A 1 104 ? 9.727 14.328 9.859 1 97.88 104 ALA A C 1
ATOM 762 O O . ALA A 1 104 ? 10.164 14.461 8.719 1 97.88 104 ALA A O 1
ATOM 763 N N . LYS A 1 105 ? 9.906 13.258 10.539 1 98.56 105 LYS A N 1
ATOM 764 C CA . LYS A 1 105 ? 10.359 11.977 10 1 98.56 105 LYS A CA 1
ATOM 765 C C . LYS A 1 105 ? 9.352 10.875 10.281 1 98.56 105 LYS A C 1
ATOM 767 O O . LYS A 1 105 ? 8.93 10.68 11.422 1 98.56 105 LYS A O 1
ATOM 772 N N . VAL A 1 106 ? 8.914 10.172 9.297 1 98.88 106 VAL A N 1
ATOM 773 C CA . VAL A 1 106 ? 7.898 9.133 9.43 1 98.88 106 VAL A CA 1
ATOM 774 C C . VAL A 1 106 ? 8.555 7.758 9.297 1 98.88 106 VAL A C 1
ATOM 776 O O . VAL A 1 106 ? 9.117 7.43 8.25 1 98.88 106 VAL A O 1
ATOM 779 N N . HIS A 1 107 ? 8.492 6.953 10.312 1 98.88 107 HIS A N 1
ATOM 780 C CA . HIS A 1 107 ? 8.961 5.57 10.32 1 98.88 107 HIS A CA 1
ATOM 781 C C . HIS A 1 107 ? 7.797 4.59 10.227 1 98.88 107 HIS A C 1
ATOM 783 O O . HIS A 1 107 ? 6.918 4.582 11.094 1 98.88 107 HIS A O 1
ATOM 789 N N . VAL A 1 108 ? 7.809 3.754 9.234 1 98.94 108 VAL A N 1
ATOM 790 C CA . VAL A 1 108 ? 6.738 2.777 9.055 1 98.94 108 VAL A CA 1
ATOM 791 C C . VAL A 1 108 ? 7.32 1.365 9.078 1 98.94 108 VAL A C 1
ATOM 793 O O . VAL A 1 108 ? 8.336 1.093 8.438 1 98.94 108 VAL A O 1
ATOM 796 N N . SER A 1 109 ? 6.727 0.503 9.836 1 98.94 109 SER A N 1
ATOM 797 C CA . SER A 1 109 ? 6.969 -0.936 9.828 1 98.94 109 SER A CA 1
ATOM 798 C C . SER A 1 109 ? 5.766 -1.695 9.281 1 98.94 109 SER A C 1
ATOM 800 O O . SER A 1 109 ? 4.66 -1.583 9.812 1 98.94 109 SER A O 1
ATOM 802 N N . VAL A 1 110 ? 5.961 -2.438 8.234 1 98.94 110 VAL A N 1
ATOM 803 C CA . VAL A 1 110 ? 4.922 -3.297 7.676 1 98.94 110 VAL A CA 1
ATOM 804 C C . VAL A 1 110 ? 5.227 -4.758 8 1 98.94 110 VAL A C 1
ATOM 806 O O . VAL A 1 110 ? 6.301 -5.262 7.668 1 98.94 110 VAL A O 1
ATOM 809 N N . HIS A 1 111 ? 4.293 -5.395 8.602 1 98.88 111 HIS A N 1
ATOM 810 C CA . HIS A 1 111 ? 4.406 -6.781 9.039 1 98.88 111 HIS A CA 1
ATOM 811 C C . HIS A 1 111 ? 3.648 -7.715 8.102 1 98.88 111 HIS A C 1
ATOM 813 O O . HIS A 1 111 ? 2.537 -7.402 7.668 1 98.88 111 HIS A O 1
ATOM 819 N N . LEU A 1 112 ? 4.277 -8.742 7.746 1 98.75 112 LEU A N 1
ATOM 820 C CA . LEU A 1 112 ? 3.627 -9.891 7.125 1 98.75 112 LEU A CA 1
ATOM 821 C C . LEU A 1 112 ? 3.512 -11.047 8.109 1 98.75 112 LEU A C 1
ATOM 823 O O . LEU A 1 112 ? 4.5 -11.422 8.75 1 98.75 112 LEU A O 1
ATOM 827 N N . GLY A 1 113 ? 2.307 -11.539 8.266 1 98.56 113 GLY A N 1
ATOM 828 C CA . GLY A 1 113 ? 2.135 -12.609 9.242 1 98.56 113 GLY A CA 1
ATOM 829 C C . GLY A 1 113 ? 0.833 -13.367 9.062 1 98.56 113 GLY A C 1
ATOM 830 O O . GLY A 1 113 ? 0.156 -13.227 8.047 1 98.56 113 GLY A O 1
ATOM 831 N N . GLU A 1 114 ? 0.525 -14.227 10.078 1 98.19 114 GLU A N 1
ATOM 832 C CA . GLU A 1 114 ? -0.688 -15.031 10.055 1 98.19 114 GLU A CA 1
ATOM 833 C C . GLU A 1 114 ? -1.865 -14.281 10.672 1 98.19 114 GLU A C 1
ATOM 835 O O . GLU A 1 114 ? -1.799 -13.844 11.82 1 98.19 114 GLU A O 1
ATOM 840 N N . PRO A 1 115 ? -2.908 -14.188 9.844 1 97.5 115 PRO A N 1
ATOM 841 C CA . PRO A 1 115 ? -4.09 -13.57 10.453 1 97.5 115 PRO A CA 1
ATOM 842 C C . PRO A 1 115 ? -4.77 -14.469 11.477 1 97.5 115 PRO A C 1
ATOM 844 O O . PRO A 1 115 ? -4.684 -15.695 11.383 1 97.5 115 PRO A O 1
ATOM 847 N N . LYS A 1 116 ? -5.445 -13.898 12.398 1 95.25 116 LYS A N 1
ATOM 848 C CA . LYS A 1 116 ? -6.152 -14.633 13.445 1 95.25 116 LYS A CA 1
ATOM 849 C C . LYS A 1 116 ? -7.344 -15.398 12.867 1 95.25 116 LYS A C 1
ATOM 851 O O . LYS A 1 116 ? -7.648 -16.5 13.312 1 95.25 116 LYS A O 1
ATOM 856 N N . ASP A 1 117 ? -8.008 -14.844 11.867 1 91.56 117 ASP A N 1
ATOM 857 C CA . ASP A 1 117 ? -9.336 -15.344 11.531 1 91.56 117 ASP A CA 1
ATOM 858 C C . ASP A 1 117 ? -9.367 -15.898 10.109 1 91.56 117 ASP A C 1
ATOM 860 O O . ASP A 1 117 ? -10.445 -16.078 9.531 1 91.56 117 ASP A O 1
ATOM 864 N N . MET A 1 118 ? -8.273 -16.047 9.539 1 93.06 118 MET A N 1
ATOM 865 C CA . MET A 1 118 ? -8.227 -16.609 8.188 1 93.06 118 MET A CA 1
ATOM 866 C C . MET A 1 118 ? -6.867 -17.25 7.914 1 93.06 118 MET A C 1
ATOM 868 O O . MET A 1 118 ? -5.871 -16.906 8.547 1 93.06 118 MET A O 1
ATOM 872 N N . GLU A 1 119 ? -6.84 -18.203 7.047 1 95.88 119 GLU A N 1
ATOM 873 C CA . GLU A 1 119 ? -5.598 -18.859 6.66 1 95.88 119 GLU A CA 1
ATOM 874 C C . GLU A 1 119 ? -4.734 -17.953 5.789 1 95.88 119 GLU A C 1
ATOM 876 O O . GLU A 1 119 ? -5.242 -17.016 5.168 1 95.88 119 GLU A O 1
ATOM 881 N N . GLY A 1 120 ? -3.477 -18.312 5.758 1 96.62 120 GLY A N 1
ATOM 882 C CA . GLY A 1 120 ? -2.57 -17.578 4.891 1 96.62 120 GLY A CA 1
ATOM 883 C C . GLY A 1 120 ? -1.924 -16.391 5.574 1 96.62 120 GLY A C 1
ATOM 884 O O . GLY A 1 120 ? -1.52 -16.469 6.738 1 96.62 120 GLY A O 1
ATOM 885 N N . PHE A 1 121 ? -1.779 -15.281 4.809 1 97.69 121 PHE A N 1
ATOM 886 C CA . PHE A 1 121 ? -0.995 -14.148 5.297 1 97.69 121 PHE A CA 1
ATOM 887 C C . PHE A 1 121 ? -1.81 -12.867 5.25 1 97.69 121 PHE A C 1
ATOM 889 O O . PHE A 1 121 ? -2.758 -12.75 4.473 1 97.69 121 PHE A O 1
ATOM 896 N N . GLY A 1 122 ? -1.494 -11.953 6.121 1 98.19 122 GLY A N 1
ATOM 897 C CA . GLY A 1 122 ? -2.018 -10.594 6.16 1 98.19 122 GLY A CA 1
ATOM 898 C C . GLY A 1 122 ? -0.977 -9.562 6.551 1 98.19 122 GLY A C 1
ATOM 899 O O . GLY A 1 122 ? 0.167 -9.914 6.852 1 98.19 122 GLY A O 1
ATOM 900 N N . ILE A 1 123 ? -1.438 -8.336 6.555 1 98.5 123 ILE A N 1
ATOM 901 C CA . ILE A 1 123 ? -0.536 -7.227 6.844 1 98.5 123 ILE A CA 1
ATOM 902 C C . ILE A 1 123 ? -0.974 -6.527 8.133 1 98.5 123 ILE A C 1
ATOM 904 O O . ILE A 1 123 ? -2.17 -6.426 8.414 1 98.5 123 ILE A O 1
ATOM 908 N N . GLY A 1 124 ? -0.071 -6.066 8.875 1 98.69 124 GLY A N 1
ATOM 909 C CA . GLY A 1 124 ? -0.191 -5.082 9.938 1 98.69 124 GLY A CA 1
ATOM 910 C C . GLY A 1 124 ? 0.832 -3.969 9.836 1 98.69 124 GLY A C 1
ATOM 911 O O . GLY A 1 124 ? 1.86 -4.121 9.172 1 98.69 124 GLY A O 1
ATOM 912 N N . VAL A 1 125 ? 0.51 -2.801 10.523 1 98.94 125 VAL A N 1
ATOM 913 C CA . VAL A 1 125 ? 1.39 -1.65 10.344 1 98.94 125 VAL A CA 1
ATOM 914 C C . VAL A 1 125 ? 1.63 -0.97 11.688 1 98.94 125 VAL A C 1
ATOM 916 O O . VAL A 1 125 ? 0.698 -0.795 12.477 1 98.94 125 VAL A O 1
ATOM 919 N N . ASP A 1 126 ? 2.865 -0.605 11.914 1 98.94 126 ASP A N 1
ATOM 920 C CA . ASP A 1 126 ? 3.252 0.301 12.992 1 98.94 126 ASP A CA 1
ATOM 921 C C . ASP A 1 126 ? 3.916 1.56 12.438 1 98.94 126 ASP A C 1
ATOM 923 O O . ASP A 1 126 ? 4.789 1.478 11.57 1 98.94 126 ASP A O 1
ATOM 927 N N . ILE A 1 127 ? 3.553 2.727 13.031 1 98.94 127 ILE A N 1
ATOM 928 C CA . ILE A 1 127 ? 4.098 4 12.578 1 98.94 127 ILE A CA 1
ATOM 929 C C . ILE A 1 127 ? 4.57 4.816 13.773 1 98.94 127 ILE A C 1
ATOM 931 O O . ILE A 1 127 ? 3.859 4.93 14.773 1 98.94 127 ILE A O 1
ATOM 935 N N . LYS A 1 128 ? 5.742 5.293 13.617 1 98.88 128 LYS A N 1
ATOM 936 C CA . LYS A 1 128 ? 6.297 6.285 14.531 1 98.88 128 LYS A CA 1
ATOM 937 C C . LYS A 1 128 ? 6.707 7.551 13.797 1 98.88 128 LYS A C 1
ATOM 939 O O . LYS A 1 128 ? 7.398 7.484 12.773 1 98.88 128 LYS A O 1
ATOM 944 N N . VAL A 1 129 ? 6.316 8.734 14.359 1 98.81 129 VAL A N 1
ATOM 945 C CA . VAL A 1 129 ? 6.648 9.992 13.688 1 98.81 129 VAL A CA 1
ATOM 946 C C . VAL A 1 129 ? 7.422 10.898 14.641 1 98.81 129 VAL A C 1
ATOM 948 O O . VAL A 1 129 ? 7.012 11.094 15.789 1 98.81 129 VAL A O 1
ATOM 951 N N . GLU A 1 130 ? 8.469 11.406 14.141 1 98.56 130 GLU A N 1
ATOM 952 C CA . GLU A 1 130 ? 9.297 12.359 14.883 1 98.56 130 GLU A CA 1
ATOM 953 C C . GLU A 1 130 ? 8.938 13.797 14.516 1 98.56 130 GLU A C 1
ATOM 955 O O . GLU A 1 130 ? 8.531 14.07 13.383 1 98.56 130 GLU A O 1
ATOM 960 N N . GLY A 1 131 ? 9.094 14.695 15.484 1 97.88 131 GLY A N 1
ATOM 961 C CA . GLY A 1 131 ? 9.172 16.109 15.18 1 97.88 131 GLY A CA 1
ATOM 962 C C . GLY A 1 131 ? 7.828 16.812 15.227 1 97.88 131 GLY A C 1
ATOM 963 O O . GLY A 1 131 ? 7.738 18.016 15.008 1 97.88 131 GLY A O 1
ATOM 964 N N . ILE A 1 132 ? 6.781 16.047 15.539 1 98.25 132 ILE A N 1
ATOM 965 C CA . ILE A 1 132 ? 5.469 16.672 15.539 1 98.25 132 ILE A CA 1
ATOM 966 C C . ILE A 1 132 ? 4.703 16.281 16.797 1 98.25 132 ILE A C 1
ATOM 968 O O . ILE A 1 132 ? 5.129 15.391 17.547 1 98.25 132 ILE A O 1
ATOM 972 N N . ASP A 1 133 ? 3.609 16.953 17.078 1 98.25 133 ASP A N 1
ATOM 973 C CA . ASP A 1 133 ? 2.791 16.594 18.234 1 98.25 133 ASP A CA 1
ATOM 974 C C . ASP A 1 133 ? 1.658 15.656 17.844 1 98.25 133 ASP A C 1
ATOM 976 O O . ASP A 1 133 ? 1.445 15.391 16.656 1 98.25 133 ASP A O 1
ATOM 980 N N . ASP A 1 134 ? 0.974 15.148 18.828 1 98.25 134 ASP A N 1
ATOM 981 C CA . ASP A 1 134 ? -0.055 14.133 18.609 1 98.25 134 ASP A CA 1
ATOM 982 C C . ASP A 1 134 ? -1.228 14.703 17.812 1 98.25 134 ASP A C 1
ATOM 984 O O . ASP A 1 134 ? -1.839 14 17.016 1 98.25 134 ASP A O 1
ATOM 988 N N . GLU A 1 135 ? -1.56 15.914 18.109 1 98.5 135 GLU A N 1
ATOM 989 C CA . GLU A 1 135 ? -2.672 16.531 17.391 1 98.5 135 GLU A CA 1
ATOM 990 C C . GLU A 1 135 ? -2.416 16.547 15.891 1 98.5 135 GLU A C 1
ATOM 992 O O . GLU A 1 135 ? -3.285 16.156 15.102 1 98.5 135 GLU A O 1
ATOM 997 N N . LEU A 1 136 ? -1.244 17.031 15.508 1 98.62 136 LEU A N 1
ATOM 998 C CA . LEU A 1 136 ? -0.873 17.078 14.094 1 98.62 136 LEU A CA 1
ATOM 999 C C . LEU A 1 136 ? -0.777 15.672 13.516 1 98.62 136 LEU A C 1
ATOM 1001 O O . LEU A 1 136 ? -1.181 15.438 12.375 1 98.62 136 LEU A O 1
ATOM 1005 N N . LEU A 1 137 ? -0.243 14.703 14.273 1 98.81 137 LEU A N 1
ATOM 1006 C CA . LEU A 1 137 ? -0.148 13.32 13.82 1 98.81 137 LEU A CA 1
ATOM 1007 C C . LEU A 1 137 ? -1.528 12.758 13.492 1 98.81 137 LEU A C 1
ATOM 1009 O O . LEU A 1 137 ? -1.728 12.156 12.438 1 98.81 137 LEU A O 1
ATOM 1013 N N . GLN A 1 138 ? -2.453 13.008 14.398 1 98.69 138 GLN A N 1
ATOM 1014 C CA . GLN A 1 138 ? -3.793 12.461 14.211 1 98.69 138 GLN A CA 1
ATOM 1015 C C . GLN A 1 138 ? -4.492 13.109 13.016 1 98.69 138 GLN A C 1
ATOM 1017 O O . GLN A 1 138 ? -5.211 12.445 12.273 1 98.69 138 GLN A O 1
ATOM 1022 N N . ALA A 1 139 ? -4.293 14.375 12.898 1 98.62 139 ALA A N 1
ATOM 1023 C CA . ALA A 1 139 ? -4.871 15.055 11.742 1 98.62 139 ALA A CA 1
ATOM 1024 C C . ALA A 1 139 ? -4.285 14.516 10.438 1 98.62 139 ALA A C 1
ATOM 1026 O O . ALA A 1 139 ? -5.02 14.281 9.477 1 98.62 139 ALA A O 1
ATOM 1027 N N . GLY A 1 140 ? -2.938 14.344 10.375 1 98.5 140 GLY A N 1
ATOM 1028 C CA . GLY A 1 140 ? -2.289 13.766 9.203 1 98.5 140 GLY A CA 1
ATOM 1029 C C . GLY A 1 140 ? -2.746 12.352 8.906 1 98.5 140 GLY A C 1
ATOM 1030 O O . GLY A 1 140 ? -2.994 12.008 7.746 1 98.5 140 GLY A O 1
ATOM 1031 N N . HIS A 1 141 ? -2.855 11.531 9.977 1 98.81 141 HIS A N 1
ATOM 1032 C CA . HIS A 1 141 ? -3.316 10.156 9.844 1 98.81 141 HIS A CA 1
ATOM 1033 C C . HIS A 1 141 ? -4.723 10.102 9.266 1 98.81 141 HIS A C 1
ATOM 1035 O O . HIS A 1 141 ? -5.012 9.273 8.398 1 98.81 141 HIS A O 1
ATOM 1041 N N . ALA A 1 142 ? -5.551 10.977 9.664 1 98.19 142 ALA A N 1
ATOM 1042 C CA . ALA A 1 142 ? -6.938 11.016 9.219 1 98.19 142 ALA A CA 1
ATOM 1043 C C . ALA A 1 142 ? -7.031 11.461 7.758 1 98.19 142 ALA A C 1
ATOM 1045 O O . ALA A 1 142 ? -7.949 11.055 7.039 1 98.19 142 ALA A O 1
ATOM 1046 N N . PHE A 1 143 ? -6.086 12.195 7.316 1 98.31 143 PHE A N 1
ATOM 1047 C CA . PHE A 1 143 ? -6.141 12.781 5.984 1 98.31 143 PHE A CA 1
ATOM 1048 C C . PHE A 1 143 ? -5.363 11.938 4.984 1 98.31 143 PHE A C 1
ATOM 1050 O O . PHE A 1 143 ? -5.527 12.094 3.771 1 98.31 143 PHE A O 1
ATOM 1057 N N . CYS A 1 144 ? -4.484 11.07 5.395 1 98.25 144 CYS A N 1
ATOM 1058 C CA . CYS A 1 144 ? -3.586 10.281 4.559 1 98.25 144 CYS A CA 1
ATOM 1059 C C . CYS A 1 144 ? -4.352 9.203 3.807 1 98.25 144 CYS A C 1
ATOM 1061 O O . CYS A 1 144 ? -4.984 8.344 4.418 1 98.25 144 CYS A O 1
ATOM 1063 N N . PRO A 1 145 ? -4.23 9.164 2.475 1 98.44 145 PRO A N 1
ATOM 1064 C CA . PRO A 1 145 ? -4.953 8.164 1.679 1 98.44 145 PRO A CA 1
ATOM 1065 C C . PRO A 1 145 ? -4.59 6.734 2.059 1 98.44 145 PRO A C 1
ATOM 1067 O O . PRO A 1 145 ? -5.449 5.848 2.037 1 98.44 145 PRO A O 1
ATOM 1070 N N . TYR A 1 146 ? -3.326 6.383 2.369 1 98.75 146 TYR A N 1
ATOM 1071 C CA . TYR A 1 146 ? -2.936 5.055 2.822 1 98.75 146 TYR A CA 1
ATOM 1072 C C . TYR A 1 146 ? -3.67 4.676 4.105 1 98.75 146 TYR A C 1
ATOM 1074 O O . TYR A 1 146 ? -4.195 3.566 4.223 1 98.75 146 TYR A O 1
ATOM 1082 N N . SER A 1 147 ? -3.646 5.652 5.066 1 98.62 147 SER A N 1
ATOM 1083 C CA . SER A 1 147 ? -4.359 5.41 6.316 1 98.62 147 SER A CA 1
ATOM 1084 C C . SER A 1 147 ? -5.836 5.121 6.066 1 98.62 147 SER A C 1
ATOM 1086 O O . SER A 1 147 ? -6.391 4.176 6.629 1 98.62 147 SER A O 1
ATOM 1088 N N . ARG A 1 148 ? -6.457 5.891 5.242 1 98 148 ARG A N 1
ATOM 1089 C CA . ARG A 1 148 ? -7.879 5.734 4.953 1 98 148 ARG A CA 1
ATOM 1090 C C . ARG A 1 148 ? -8.164 4.391 4.289 1 98 148 ARG A C 1
ATOM 1092 O O . ARG A 1 148 ? -9.164 3.738 4.594 1 98 148 ARG A O 1
ATOM 1099 N N . ALA A 1 149 ? -7.289 3.996 3.354 1 98 149 ALA A N 1
ATOM 1100 C CA . ALA A 1 149 ? -7.469 2.719 2.666 1 98 149 ALA A CA 1
ATOM 1101 C C . ALA A 1 149 ? -7.445 1.557 3.652 1 98 149 ALA A C 1
ATOM 1103 O O . ALA A 1 149 ? -8.188 0.586 3.496 1 98 149 ALA A O 1
ATOM 1104 N N . LEU A 1 150 ? -6.547 1.613 4.684 1 98.06 150 LEU A N 1
ATOM 1105 C CA . LEU A 1 150 ? -6.434 0.506 5.625 1 98.06 150 LEU A CA 1
ATOM 1106 C C . LEU A 1 150 ? -7.539 0.565 6.672 1 98.06 150 LEU A C 1
ATOM 1108 O O . LEU A 1 150 ? -7.922 -0.463 7.234 1 98.06 150 LEU A O 1
ATOM 1112 N N . LYS A 1 151 ? -8.062 1.75 6.906 1 97.06 151 LYS A N 1
ATOM 1113 C CA . LYS A 1 151 ? -9.133 1.914 7.891 1 97.06 151 LYS A CA 1
ATOM 1114 C C . LYS A 1 151 ? -10.492 1.561 7.293 1 97.06 151 LYS A C 1
ATOM 1116 O O . LYS A 1 151 ? -11.297 0.875 7.93 1 97.06 151 LYS A O 1
ATOM 1121 N N . HIS A 1 152 ? -10.758 1.98 6.027 1 95.75 152 HIS A N 1
ATOM 1122 C CA . HIS A 1 152 ? -12.094 1.895 5.449 1 95.75 152 HIS A CA 1
ATOM 1123 C C . HIS A 1 152 ? -12.141 0.866 4.324 1 95.75 152 HIS A C 1
ATOM 1125 O O . HIS A 1 152 ? -13.219 0.368 3.977 1 95.75 152 HIS A O 1
ATOM 1131 N N . GLY A 1 153 ? -10.953 0.569 3.812 1 96.62 153 GLY A N 1
ATOM 1132 C CA . GLY A 1 153 ? -10.906 -0.185 2.57 1 96.62 153 GLY A CA 1
ATOM 1133 C C . GLY A 1 153 ? -10.914 0.697 1.336 1 96.62 153 GLY A C 1
ATOM 1134 O O . GLY A 1 153 ? -10.961 1.924 1.444 1 96.62 153 GLY A O 1
ATOM 1135 N N . ALA A 1 154 ? -10.773 0.099 0.232 1 97.81 154 ALA A N 1
ATOM 1136 C CA . ALA A 1 154 ? -10.82 0.783 -1.058 1 97.81 154 ALA A CA 1
ATOM 1137 C C . ALA A 1 154 ? -11.406 -0.122 -2.139 1 97.81 154 ALA A C 1
ATOM 1139 O O . ALA A 1 154 ? -11.328 -1.349 -2.037 1 97.81 154 ALA A O 1
ATOM 1140 N N . VAL A 1 155 ? -11.984 0.458 -3.162 1 97.94 155 VAL A N 1
ATOM 1141 C CA . VAL A 1 155 ? -12.523 -0.308 -4.281 1 97.94 155 VAL A CA 1
ATOM 1142 C C . VAL A 1 155 ? -11.375 -0.87 -5.121 1 97.94 155 VAL A C 1
ATOM 1144 O O . VAL A 1 155 ? -10.461 -0.137 -5.504 1 97.94 155 VAL A O 1
ATOM 1147 N N . VAL A 1 156 ? -11.406 -2.18 -5.359 1 98.62 156 VAL A N 1
ATOM 1148 C CA . VAL A 1 156 ? -10.469 -2.863 -6.242 1 98.62 156 VAL A CA 1
ATOM 1149 C C . VAL A 1 156 ? -11.227 -3.559 -7.367 1 98.62 156 VAL A C 1
ATOM 1151 O O . VAL A 1 156 ? -12.008 -4.48 -7.121 1 98.62 156 VAL A O 1
ATOM 1154 N N . ASN A 1 157 ? -11.023 -3.059 -8.578 1 98.69 157 ASN A N 1
ATOM 1155 C CA . ASN A 1 157 ? -11.523 -3.75 -9.758 1 98.69 157 ASN A CA 1
ATOM 1156 C C . ASN A 1 157 ? -10.469 -4.676 -10.352 1 98.69 157 ASN A C 1
ATOM 1158 O O . ASN A 1 157 ? -9.344 -4.25 -10.625 1 98.69 157 ASN A O 1
ATOM 1162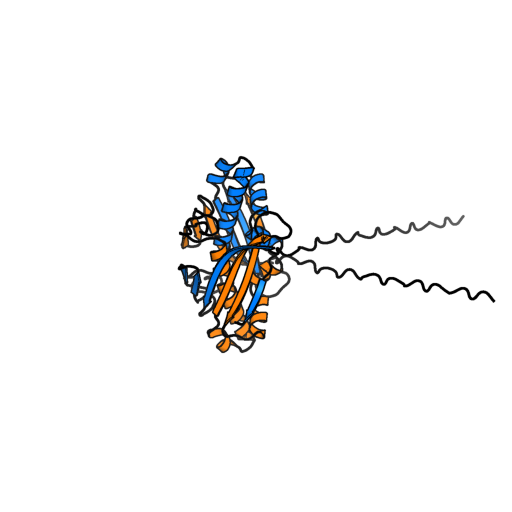 N N . ILE A 1 158 ? -10.836 -5.934 -10.547 1 98.75 158 ILE A N 1
ATOM 1163 C CA . ILE A 1 158 ? -9.844 -6.906 -10.984 1 98.75 158 ILE A CA 1
ATOM 1164 C C . ILE A 1 158 ? -10.438 -7.793 -12.078 1 98.75 158 ILE A C 1
ATOM 1166 O O . ILE A 1 158 ? -11.594 -8.203 -11.992 1 98.75 158 ILE A O 1
ATOM 1170 N N . SER A 1 159 ? -9.664 -7.988 -13.133 1 98.38 159 SER A N 1
ATOM 1171 C CA . SER A 1 159 ? -10.086 -8.852 -14.234 1 98.38 159 SER A CA 1
ATOM 1172 C C . SER A 1 159 ? -8.891 -9.422 -14.977 1 98.38 159 SER A C 1
ATOM 1174 O O . SER A 1 159 ? -7.77 -8.922 -14.836 1 98.38 159 SER A O 1
ATOM 1176 N N . THR A 1 160 ? -9.141 -10.477 -15.711 1 97.31 160 THR A N 1
ATOM 1177 C CA . THR A 1 160 ? -8.141 -10.93 -16.656 1 97.31 160 THR A CA 1
ATOM 1178 C C . THR A 1 160 ? -8.039 -9.969 -17.844 1 97.31 160 THR A C 1
ATOM 1180 O O . THR A 1 160 ? -8.969 -9.195 -18.109 1 97.31 160 THR A O 1
ATOM 1183 N N . ALA A 1 161 ? -6.887 -9.93 -18.453 1 90.25 161 ALA A N 1
ATOM 1184 C CA . ALA A 1 161 ? -6.711 -9.078 -19.609 1 90.25 161 ALA A CA 1
ATOM 1185 C C . ALA A 1 161 ? -7.344 -9.703 -20.859 1 90.25 161 ALA A C 1
ATOM 1187 O O . ALA A 1 161 ? -7.434 -10.93 -20.953 1 90.25 161 ALA A O 1
ATOM 1188 N N . MET B 1 1 ? -78.5 -3.422 1.62 1 33.97 1 MET B N 1
ATOM 1189 C CA . MET B 1 1 ? -77.5 -4.449 1.803 1 33.97 1 MET B CA 1
ATOM 1190 C C . MET B 1 1 ? -76.125 -3.877 1.574 1 33.97 1 MET B C 1
ATOM 1192 O O . MET B 1 1 ? -75.688 -3.607 0.436 1 33.97 1 MET B O 1
ATOM 1196 N N . ASN B 1 2 ? -75.625 -2.904 2.459 1 33.97 2 ASN B N 1
ATOM 1197 C CA . ASN B 1 2 ? -74.375 -2.16 2.445 1 33.97 2 ASN B CA 1
ATOM 1198 C C . ASN B 1 2 ? -73.125 -3.084 2.605 1 33.97 2 ASN B C 1
ATOM 1200 O O . ASN B 1 2 ? -73 -3.783 3.615 1 33.97 2 ASN B O 1
ATOM 1204 N N . ALA B 1 3 ? -72.438 -3.682 1.5 1 35.22 3 ALA B N 1
ATOM 1205 C CA . ALA B 1 3 ? -71.25 -4.48 1.445 1 35.22 3 ALA B CA 1
ATOM 1206 C C . ALA B 1 3 ? -70.062 -3.697 1.986 1 35.22 3 ALA B C 1
ATOM 1208 O O . ALA B 1 3 ? -69.688 -2.67 1.423 1 35.22 3 ALA B O 1
ATOM 1209 N N . ALA B 1 4 ? -69.75 -3.701 3.307 1 41.88 4 ALA B N 1
ATOM 1210 C CA . ALA B 1 4 ? -68.562 -3.184 3.939 1 41.88 4 ALA B CA 1
ATOM 1211 C C . ALA B 1 4 ? -67.312 -3.785 3.307 1 41.88 4 ALA B C 1
ATOM 1213 O O . ALA B 1 4 ? -67.125 -5.008 3.258 1 41.88 4 ALA B O 1
ATOM 1214 N N . ARG B 1 5 ? -66.625 -3.146 2.34 1 40.47 5 ARG B N 1
ATOM 1215 C CA . ARG B 1 5 ? -65.375 -3.539 1.762 1 40.47 5 ARG B CA 1
ATOM 1216 C C . ARG B 1 5 ? -64.312 -3.691 2.842 1 40.47 5 ARG B C 1
ATOM 1218 O O . ARG B 1 5 ? -64.125 -2.801 3.676 1 40.47 5 ARG B O 1
ATOM 1225 N N . HIS B 1 6 ? -63.969 -4.898 3.234 1 43.88 6 HIS B N 1
ATOM 1226 C CA . HIS B 1 6 ? -62.844 -5.258 4.125 1 43.88 6 HIS B CA 1
ATOM 1227 C C . HIS B 1 6 ? -61.531 -4.746 3.588 1 43.88 6 HIS B C 1
ATOM 1229 O O . HIS B 1 6 ? -61.156 -5.031 2.445 1 43.88 6 HIS B O 1
ATOM 1235 N N . ALA B 1 7 ? -61 -3.574 4.047 1 46.78 7 ALA B N 1
ATOM 1236 C CA . ALA B 1 7 ? -59.656 -3.061 3.781 1 46.78 7 ALA B CA 1
ATOM 1237 C C . ALA B 1 7 ? -58.594 -4.062 4.211 1 46.78 7 ALA B C 1
ATOM 1239 O O . ALA B 1 7 ? -58.5 -4.445 5.383 1 46.78 7 ALA B O 1
ATOM 1240 N N . SER B 1 8 ? -58.094 -4.922 3.283 1 42.97 8 SER B N 1
ATOM 1241 C CA . SER B 1 8 ? -56.938 -5.805 3.545 1 42.97 8 SER B CA 1
ATOM 1242 C C . SER B 1 8 ? -55.75 -5.02 4.02 1 42.97 8 SER B C 1
ATOM 1244 O O . SER B 1 8 ? -55.281 -4.082 3.352 1 42.97 8 SER B O 1
ATOM 1246 N N . ARG B 1 9 ? -55.5 -4.852 5.332 1 48.88 9 ARG B N 1
ATOM 1247 C CA . ARG B 1 9 ? -54.25 -4.312 5.859 1 48.88 9 ARG B CA 1
ATOM 1248 C C . ARG B 1 9 ? -53.031 -5.09 5.328 1 48.88 9 ARG B C 1
ATOM 1250 O O . ARG B 1 9 ? -52.938 -6.305 5.523 1 48.88 9 ARG B O 1
ATOM 1257 N N . SER B 1 10 ? -52.375 -4.59 4.242 1 48.53 10 SER B N 1
ATOM 1258 C CA . SER B 1 10 ? -51.094 -5.094 3.775 1 48.53 10 SER B CA 1
ATOM 1259 C C . SER B 1 10 ? -50.062 -5.145 4.906 1 48.53 10 SER B C 1
ATOM 1261 O O . SER B 1 10 ? -49.844 -4.141 5.59 1 48.53 10 SER B O 1
ATOM 1263 N N . PHE B 1 11 ? -49.781 -6.305 5.496 1 49.09 11 PHE B N 1
ATOM 1264 C CA . PHE B 1 11 ? -48.656 -6.52 6.426 1 49.09 11 PHE B CA 1
ATOM 1265 C C . PHE B 1 11 ? -47.344 -6.184 5.77 1 49.09 11 PHE B C 1
ATOM 1267 O O . PHE B 1 11 ? -46.969 -6.773 4.754 1 49.09 11 PHE B O 1
ATOM 1274 N N . ILE B 1 12 ? -46.938 -4.977 5.988 1 53.41 12 ILE B N 1
ATOM 1275 C CA . ILE B 1 12 ? -45.562 -4.629 5.578 1 53.41 12 ILE B CA 1
ATOM 1276 C C . ILE B 1 12 ? -44.562 -5.617 6.184 1 53.41 12 ILE B C 1
ATOM 1278 O O . ILE B 1 12 ? -44.531 -5.801 7.402 1 53.41 12 ILE B O 1
ATOM 1282 N N . ARG B 1 13 ? -44.062 -6.613 5.441 1 53.16 13 ARG B N 1
ATOM 1283 C CA . ARG B 1 13 ? -43 -7.508 5.879 1 53.16 13 ARG B CA 1
ATOM 1284 C C . ARG B 1 13 ? -41.781 -6.723 6.395 1 53.16 13 ARG B C 1
ATOM 1286 O O . ARG B 1 13 ? -41.344 -5.777 5.746 1 53.16 13 ARG B O 1
ATOM 1293 N N . PRO B 1 14 ? -41.469 -6.91 7.672 1 48.34 14 PRO B N 1
ATOM 1294 C CA . PRO B 1 14 ? -40.25 -6.211 8.133 1 48.34 14 PRO B CA 1
ATOM 1295 C C . PRO B 1 14 ? -39.031 -6.488 7.262 1 48.34 14 PRO B C 1
ATOM 1297 O O . PRO B 1 14 ? -38.812 -7.625 6.832 1 48.34 14 PRO B O 1
ATOM 1300 N N . GLN B 1 15 ? -38.5 -5.48 6.543 1 46.44 15 GLN B N 1
ATOM 1301 C CA . GLN B 1 15 ? -37.25 -5.617 5.832 1 46.44 15 GLN B CA 1
ATOM 1302 C C . GLN B 1 15 ? -36.156 -6.133 6.762 1 46.44 15 GLN B C 1
ATOM 1304 O O . GLN B 1 15 ? -35.938 -5.57 7.836 1 46.44 15 GLN B O 1
ATOM 1309 N N . VAL B 1 16 ? -35.906 -7.418 6.785 1 40.62 16 VAL B N 1
ATOM 1310 C CA . VAL B 1 16 ? -34.75 -7.961 7.488 1 40.62 16 VAL B CA 1
ATOM 1311 C C . VAL B 1 16 ? -33.5 -7.098 7.207 1 40.62 16 VAL B C 1
ATOM 1313 O O . VAL B 1 16 ? -33.156 -6.891 6.047 1 40.62 16 VAL B O 1
ATOM 1316 N N . ALA B 1 17 ? -33.062 -6.277 8.133 1 37.19 17 ALA B N 1
ATOM 1317 C CA . ALA B 1 17 ? -31.812 -5.547 8.031 1 37.19 17 ALA B CA 1
ATOM 1318 C C . ALA B 1 17 ? -30.672 -6.477 7.633 1 37.19 17 ALA B C 1
ATOM 1320 O O . ALA B 1 17 ? -30.391 -7.457 8.328 1 37.19 17 ALA B O 1
ATOM 1321 N N . ARG B 1 18 ? -30.312 -6.602 6.309 1 32.62 18 ARG B N 1
ATOM 1322 C CA . ARG B 1 18 ? -29.109 -7.328 5.938 1 32.62 18 ARG B CA 1
ATOM 1323 C C . ARG B 1 18 ? -27.938 -6.926 6.828 1 32.62 18 ARG B C 1
ATOM 1325 O O . ARG B 1 18 ? -27.594 -5.746 6.914 1 32.62 18 ARG B O 1
ATOM 1332 N N . LYS B 1 19 ? -27.641 -7.609 7.922 1 37.91 19 LYS B N 1
ATOM 1333 C CA . LYS B 1 19 ? -26.422 -7.414 8.711 1 37.91 19 LYS B CA 1
ATOM 1334 C C . LYS B 1 19 ? -25.234 -7.086 7.812 1 37.91 19 LYS B C 1
ATOM 1336 O O . LYS B 1 19 ? -24.875 -7.883 6.945 1 37.91 19 LYS B O 1
ATOM 1341 N N . VAL B 1 20 ? -25.078 -5.855 7.473 1 41.16 20 VAL B N 1
ATOM 1342 C CA . VAL B 1 20 ? -23.844 -5.52 6.773 1 41.16 20 VAL B CA 1
ATOM 1343 C C . VAL B 1 20 ? -22.672 -6.277 7.398 1 41.16 20 VAL B C 1
ATOM 1345 O O . VAL B 1 20 ? -22.453 -6.199 8.609 1 41.16 20 VAL B O 1
ATOM 1348 N N . PRO B 1 21 ? -22.219 -7.297 6.777 1 43.03 21 PRO B N 1
ATOM 1349 C CA . PRO B 1 21 ? -21.141 -8.062 7.402 1 43.03 21 PRO B CA 1
ATOM 1350 C C . PRO B 1 21 ? -20.047 -7.164 7.988 1 43.03 21 PRO B C 1
ATOM 1352 O O . PRO B 1 21 ? -19.609 -6.211 7.336 1 43.03 21 PRO B O 1
ATOM 1355 N N . SER B 1 22 ? -20 -6.969 9.281 1 46.91 22 SER B N 1
ATOM 1356 C CA . SER B 1 22 ? -18.953 -6.219 9.977 1 46.91 22 SER B CA 1
ATOM 1357 C C . SER B 1 22 ? -17.578 -6.547 9.414 1 46.91 22 SER B C 1
ATOM 1359 O O . SER B 1 22 ? -17.188 -7.711 9.367 1 46.91 22 SER B O 1
ATOM 1361 N N . ARG B 1 23 ? -17.094 -5.824 8.422 1 60.28 23 ARG B N 1
ATOM 1362 C CA . ARG B 1 23 ? -15.742 -6.051 7.922 1 60.28 23 ARG B CA 1
ATOM 1363 C C . ARG B 1 23 ? -14.727 -6.066 9.062 1 60.28 23 ARG B C 1
ATOM 1365 O O . ARG B 1 23 ? -14.555 -5.062 9.758 1 60.28 23 ARG B O 1
ATOM 1372 N N . THR B 1 24 ? -14.445 -7.25 9.547 1 76.94 24 THR B N 1
ATOM 1373 C CA . THR B 1 24 ? -13.453 -7.371 10.609 1 76.94 24 THR B CA 1
ATOM 1374 C C . THR B 1 24 ? -12.047 -7.078 10.078 1 76.94 24 THR B C 1
ATOM 1376 O O . THR B 1 24 ? -11.648 -7.605 9.039 1 76.94 24 THR B O 1
ATOM 1379 N N . LEU B 1 25 ? -11.359 -6.16 10.68 1 91.44 25 LEU B N 1
ATOM 1380 C CA . LEU B 1 25 ? -9.984 -5.812 10.32 1 91.44 25 LEU B CA 1
ATOM 1381 C C . LEU B 1 25 ? -9.086 -7.043 10.352 1 91.44 25 LEU B C 1
ATOM 1383 O O . LEU B 1 25 ? -9.203 -7.875 11.25 1 91.44 25 LEU B O 1
ATOM 1387 N N . VAL B 1 26 ? -8.242 -7.176 9.305 1 95.38 26 VAL B N 1
ATOM 1388 C CA . VAL B 1 26 ? -7.207 -8.203 9.391 1 95.38 26 VAL B CA 1
ATOM 1389 C C . VAL B 1 26 ? -6.324 -7.945 10.609 1 95.38 26 VAL B C 1
ATOM 1391 O O . VAL B 1 26 ? -5.699 -6.887 10.727 1 95.38 26 VAL B O 1
ATOM 1394 N N . THR B 1 27 ? -6.312 -8.906 11.531 1 97.31 27 THR B N 1
ATOM 1395 C CA . THR B 1 27 ? -5.496 -8.852 12.742 1 97.31 27 THR B CA 1
ATOM 1396 C C . THR B 1 27 ? -4.516 -10.023 12.789 1 97.31 27 THR B C 1
ATOM 1398 O O . THR B 1 27 ? -4.926 -11.18 12.688 1 97.31 27 THR B O 1
ATOM 1401 N N . LEU B 1 28 ? -3.219 -9.711 13.016 1 98.19 28 LEU B N 1
ATOM 1402 C CA . LEU B 1 28 ? -2.199 -10.758 12.961 1 98.19 28 LEU B CA 1
ATOM 1403 C C . LEU B 1 28 ? -2.041 -11.438 14.32 1 98.19 28 LEU B C 1
ATOM 1405 O O . LEU B 1 28 ? -2.025 -10.766 15.352 1 98.19 28 LEU B O 1
ATOM 1409 N N . GLN B 1 29 ? -1.905 -12.711 14.297 1 97.69 29 GLN B N 1
ATOM 1410 C CA . GLN B 1 29 ? -1.616 -13.461 15.516 1 97.69 29 GLN B CA 1
ATOM 1411 C C . GLN B 1 29 ? -0.129 -13.789 15.617 1 97.69 29 GLN B C 1
ATOM 1413 O O . GLN B 1 29 ? 0.359 -14.141 16.688 1 97.69 29 GLN B O 1
ATOM 1418 N N . SER B 1 30 ? 0.609 -13.711 14.555 1 98 30 SER B N 1
ATOM 1419 C CA . SER B 1 30 ? 2.061 -13.852 14.516 1 98 30 SER B CA 1
ATOM 1420 C C . SER B 1 30 ? 2.654 -13.094 13.336 1 98 30 SER B C 1
ATOM 1422 O O . SER B 1 30 ? 1.993 -12.906 12.312 1 98 30 SER B O 1
ATOM 1424 N N . VAL B 1 31 ? 3.883 -12.672 13.555 1 98.56 31 VAL B N 1
ATOM 1425 C CA . VAL B 1 31 ? 4.59 -11.93 12.516 1 98.56 31 VAL B CA 1
ATOM 1426 C C . VAL B 1 31 ? 5.73 -12.781 11.961 1 98.56 31 VAL B C 1
ATOM 1428 O O . VAL B 1 31 ? 6.516 -13.352 12.727 1 98.56 31 VAL B O 1
ATOM 1431 N N . LYS B 1 32 ? 5.82 -12.836 10.633 1 98.44 32 LYS B N 1
ATOM 1432 C CA . LYS B 1 32 ? 6.852 -13.641 9.984 1 98.44 32 LYS B CA 1
ATOM 1433 C C . LYS B 1 32 ? 7.945 -12.766 9.383 1 98.44 32 LYS B C 1
ATOM 1435 O O . LYS B 1 32 ? 9.086 -13.203 9.227 1 98.44 32 LYS B O 1
ATOM 1440 N N . TYR B 1 33 ? 7.637 -11.625 9.07 1 98.5 33 TYR B N 1
ATOM 1441 C CA . TYR B 1 33 ? 8.562 -10.68 8.453 1 98.5 33 TYR B CA 1
ATOM 1442 C C . TYR B 1 33 ? 8.102 -9.25 8.68 1 98.5 33 TYR B C 1
ATOM 1444 O O . TYR B 1 33 ? 6.902 -8.969 8.695 1 98.5 33 TYR B O 1
ATOM 1452 N N . THR B 1 34 ? 9.047 -8.305 8.875 1 98.81 34 THR B N 1
ATOM 1453 C CA . THR B 1 34 ? 8.758 -6.883 8.984 1 98.81 34 THR B CA 1
ATOM 1454 C C . THR B 1 34 ? 9.68 -6.074 8.078 1 98.81 34 THR B C 1
ATOM 1456 O O . THR B 1 34 ? 10.906 -6.242 8.125 1 98.81 34 THR B O 1
ATOM 1459 N N . ALA B 1 35 ? 9.125 -5.273 7.266 1 98.81 35 ALA B N 1
ATOM 1460 C CA . ALA B 1 35 ? 9.883 -4.289 6.496 1 98.81 35 ALA B CA 1
ATOM 1461 C C . ALA B 1 35 ? 9.805 -2.908 7.145 1 98.81 35 ALA B C 1
ATOM 1463 O O . ALA B 1 35 ? 8.75 -2.502 7.625 1 98.81 35 ALA B O 1
ATOM 1464 N N . HIS B 1 36 ? 10.898 -2.158 7.113 1 98.81 36 HIS B N 1
ATOM 1465 C CA . HIS B 1 36 ? 10.977 -0.813 7.672 1 98.81 36 HIS B CA 1
ATOM 1466 C C . HIS B 1 36 ? 11.289 0.215 6.59 1 98.81 36 HIS B C 1
ATOM 1468 O O . HIS B 1 36 ? 12.133 -0.032 5.719 1 98.81 36 HIS B O 1
ATOM 1474 N N . ALA B 1 37 ? 10.625 1.338 6.656 1 98.88 37 ALA B N 1
ATOM 1475 C CA . ALA B 1 37 ? 10.945 2.459 5.777 1 98.88 37 ALA B CA 1
ATOM 1476 C C . ALA B 1 37 ? 10.844 3.787 6.52 1 98.88 37 ALA B C 1
ATOM 1478 O O . ALA B 1 37 ? 10.094 3.906 7.492 1 98.88 37 ALA B O 1
ATOM 1479 N N . THR B 1 38 ? 11.57 4.742 6.07 1 98.81 38 THR B N 1
ATOM 1480 C CA . THR B 1 38 ? 11.555 6.094 6.621 1 98.81 38 THR B CA 1
ATOM 1481 C C . THR B 1 38 ? 11.43 7.129 5.504 1 98.81 38 THR B C 1
ATOM 1483 O O . THR B 1 38 ? 12.125 7.043 4.492 1 98.81 38 THR B O 1
ATOM 1486 N N . ALA B 1 39 ? 10.562 8.062 5.676 1 98.75 39 ALA B N 1
ATOM 1487 C CA . ALA B 1 39 ? 10.461 9.211 4.785 1 98.75 39 ALA B CA 1
ATOM 1488 C C . ALA B 1 39 ? 10.742 10.516 5.531 1 98.75 39 ALA B C 1
ATOM 1490 O O . ALA B 1 39 ? 10.352 10.664 6.691 1 98.75 39 ALA B O 1
ATOM 1491 N N . GLN B 1 40 ? 11.391 11.375 4.887 1 98 40 GLN B N 1
ATOM 1492 C CA . GLN B 1 40 ? 11.711 12.68 5.457 1 98 40 GLN B CA 1
ATOM 1493 C C . GLN B 1 40 ? 11.93 13.719 4.359 1 98 40 GLN B C 1
ATOM 1495 O O . GLN B 1 40 ? 12.016 13.375 3.18 1 98 40 GLN B O 1
ATOM 1500 N N . GLY B 1 41 ? 12.016 14.969 4.77 1 96 41 GLY B N 1
ATOM 1501 C CA . GLY B 1 41 ? 12.234 16.062 3.83 1 96 41 GLY B CA 1
ATOM 1502 C C . GLY B 1 41 ? 10.945 16.766 3.434 1 96 41 GLY B C 1
ATOM 1503 O O . GLY B 1 41 ? 10.047 16.922 4.258 1 96 41 GLY B O 1
ATOM 1504 N N . ALA B 1 42 ? 10.844 17.234 2.232 1 90.25 42 ALA B N 1
ATOM 1505 C CA . ALA B 1 42 ? 9.734 18.078 1.79 1 90.25 42 ALA B CA 1
ATOM 1506 C C . ALA B 1 42 ? 8.547 17.219 1.35 1 90.25 42 ALA B C 1
ATOM 1508 O O . ALA B 1 42 ? 8 17.422 0.262 1 90.25 42 ALA B O 1
ATOM 1509 N N . GLY B 1 43 ? 8.188 16.203 2.15 1 83.62 43 GLY B N 1
ATOM 1510 C CA . GLY B 1 43 ? 7.008 15.406 1.855 1 83.62 43 GLY B CA 1
ATOM 1511 C C . GLY B 1 43 ? 7.09 14.688 0.522 1 83.62 43 GLY B C 1
ATOM 1512 O O . GLY B 1 43 ? 8.039 13.945 0.269 1 83.62 43 GLY B O 1
ATOM 1513 N N . ARG B 1 44 ? 6.18 15.086 -0.358 1 79.88 44 ARG B N 1
ATOM 1514 C CA . ARG B 1 44 ? 6.133 14.469 -1.681 1 79.88 44 ARG B CA 1
ATOM 1515 C C . ARG B 1 44 ? 7.328 14.898 -2.525 1 79.88 44 ARG B C 1
ATOM 1517 O O . ARG B 1 44 ? 7.516 14.406 -3.641 1 79.88 44 ARG B O 1
ATOM 1524 N N . ASN B 1 45 ? 8.195 15.719 -1.938 1 86.56 45 ASN B N 1
ATOM 1525 C CA . ASN B 1 45 ? 9.438 16.094 -2.598 1 86.56 45 ASN B CA 1
ATOM 1526 C C . ASN B 1 45 ? 10.656 15.742 -1.742 1 86.56 45 ASN B C 1
ATOM 1528 O O . ASN B 1 45 ? 11.734 16.312 -1.926 1 86.56 45 ASN B O 1
ATOM 1532 N N . GLY B 1 46 ? 10.5 14.914 -0.792 1 96.81 46 GLY B N 1
ATOM 1533 C CA . GLY B 1 46 ? 11.555 14.406 0.071 1 96.81 46 GLY B CA 1
ATOM 1534 C C . GLY B 1 46 ? 12.164 13.109 -0.43 1 96.81 46 GLY B C 1
ATOM 1535 O O . GLY B 1 46 ? 12.398 12.945 -1.629 1 96.81 46 GLY B O 1
ATOM 1536 N 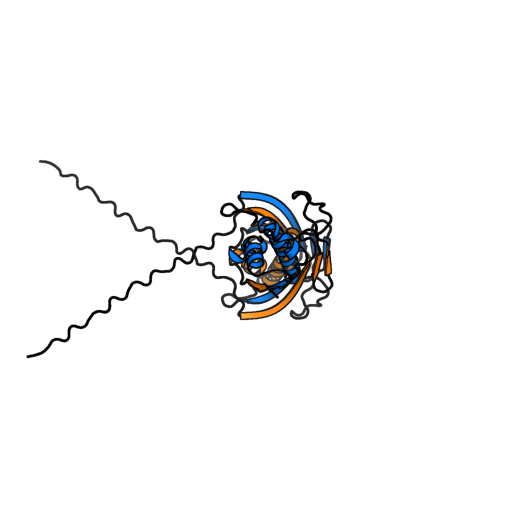N . THR B 1 47 ? 12.531 12.273 0.557 1 98.25 47 THR B N 1
ATOM 1537 C CA . THR B 1 47 ? 13.102 10.969 0.252 1 98.25 47 THR B CA 1
ATOM 1538 C C . THR B 1 47 ? 12.445 9.883 1.103 1 98.25 47 THR B C 1
ATOM 1540 O O . THR B 1 47 ? 11.867 10.172 2.148 1 98.25 47 THR B O 1
ATOM 1543 N N . THR B 1 48 ?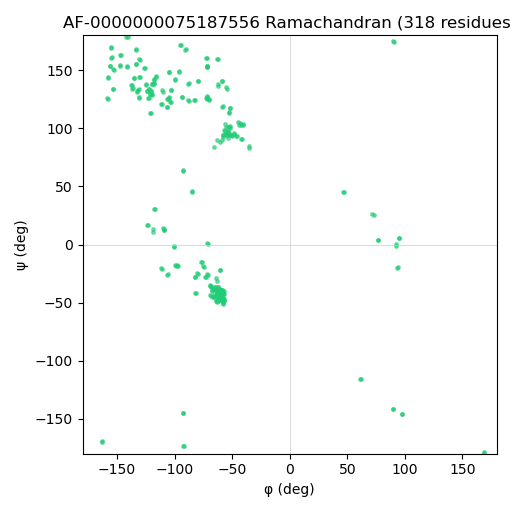 12.477 8.711 0.626 1 98.69 48 THR B N 1
ATOM 1544 C CA . THR B 1 48 ? 12.148 7.523 1.409 1 98.69 48 THR B CA 1
ATOM 1545 C C . THR B 1 48 ? 13.234 6.461 1.254 1 98.69 48 THR B C 1
ATOM 1547 O O . THR B 1 48 ? 13.828 6.324 0.181 1 98.69 48 THR B O 1
ATOM 1550 N N . LYS B 1 49 ? 13.461 5.762 2.35 1 98.69 49 LYS B N 1
ATOM 1551 C CA . LYS B 1 49 ? 14.523 4.762 2.385 1 98.69 49 LYS B CA 1
ATOM 1552 C C . LYS B 1 49 ? 14.047 3.477 3.057 1 98.69 49 LYS B C 1
ATOM 1554 O O . LYS B 1 49 ? 13.289 3.521 4.023 1 98.69 49 LYS B O 1
ATOM 1559 N N . SER B 1 50 ? 14.539 2.359 2.518 1 98.69 50 SER B N 1
ATOM 1560 C CA . SER B 1 50 ? 14.281 1.046 3.098 1 98.69 50 SER B CA 1
ATOM 1561 C C . SER B 1 50 ? 15.328 0.029 2.658 1 98.69 50 SER B C 1
ATOM 1563 O O . SER B 1 50 ? 15.539 -0.176 1.462 1 98.69 50 SER B O 1
ATOM 1565 N N . ASN B 1 51 ? 15.961 -0.629 3.596 1 95.94 51 ASN B N 1
ATOM 1566 C CA . ASN B 1 51 ? 16.875 -1.739 3.342 1 95.94 51 ASN B CA 1
ATOM 1567 C C . ASN B 1 51 ? 17.844 -1.415 2.217 1 95.94 51 ASN B C 1
ATOM 1569 O O . ASN B 1 51 ? 17.984 -2.18 1.259 1 95.94 51 ASN B O 1
ATOM 1573 N N . GLY B 1 52 ? 18.406 -0.232 2.248 1 95.75 52 GLY B N 1
ATOM 1574 C CA . GLY B 1 52 ? 19.453 0.136 1.303 1 95.75 52 GLY B CA 1
ATOM 1575 C C . GLY B 1 52 ? 18.922 0.847 0.073 1 95.75 52 GLY B C 1
ATOM 1576 O O . GLY B 1 52 ? 19.672 1.48 -0.664 1 95.75 52 GLY B O 1
ATOM 1577 N N . LEU B 1 53 ? 17.625 0.721 -0.241 1 98 53 LEU B N 1
ATOM 1578 C CA . LEU B 1 53 ? 17 1.457 -1.341 1 98 53 LEU B CA 1
ATOM 1579 C C . LEU B 1 53 ? 16.594 2.859 -0.897 1 98 53 LEU B C 1
ATOM 1581 O O . LEU B 1 53 ? 15.922 3.021 0.118 1 98 53 LEU B O 1
ATOM 1585 N N . GLU B 1 54 ? 17.078 3.801 -1.604 1 98.31 54 GLU B N 1
ATOM 1586 C CA . GLU B 1 54 ? 16.688 5.191 -1.378 1 98.31 54 GLU B CA 1
ATOM 1587 C C . GLU B 1 54 ? 16.078 5.805 -2.633 1 98.31 54 GLU B C 1
ATOM 1589 O O . GLU B 1 54 ? 16.656 5.723 -3.719 1 98.31 54 GLU B O 1
ATOM 1594 N N . LEU B 1 55 ? 14.953 6.406 -2.482 1 98.56 55 LEU B N 1
ATOM 1595 C CA . LEU B 1 55 ? 14.25 7.016 -3.604 1 98.56 55 LEU B CA 1
ATOM 1596 C C . LEU B 1 55 ? 13.961 8.484 -3.33 1 98.56 55 LEU B C 1
ATOM 1598 O O . LEU B 1 55 ? 13.578 8.852 -2.215 1 98.56 55 LEU B O 1
ATOM 1602 N N . ASN B 1 56 ? 14.188 9.273 -4.391 1 98.19 56 ASN B N 1
ATOM 1603 C CA . ASN B 1 56 ? 13.68 10.641 -4.355 1 98.19 56 ASN B CA 1
ATOM 1604 C C . ASN B 1 56 ? 12.195 10.695 -4.68 1 98.19 56 ASN B C 1
ATOM 1606 O O . ASN B 1 56 ? 11.719 9.984 -5.566 1 98.19 56 ASN B O 1
ATOM 1610 N N . LEU B 1 57 ? 11.555 11.562 -3.93 1 98 57 LEU B N 1
ATOM 1611 C CA . LEU B 1 57 ? 10.117 11.703 -4.129 1 98 57 LEU B CA 1
ATOM 1612 C C . LEU B 1 57 ? 9.797 12.992 -4.879 1 98 57 LEU B C 1
ATOM 1614 O O . LEU B 1 57 ? 10.523 13.984 -4.754 1 98 57 LEU B O 1
ATOM 1618 N N . ALA B 1 58 ? 8.734 12.945 -5.66 1 97.88 58 ALA B N 1
ATOM 1619 C CA . ALA B 1 58 ? 8.242 14.133 -6.34 1 97.88 58 ALA B CA 1
ATOM 1620 C C . ALA B 1 58 ? 6.742 14.023 -6.621 1 97.88 58 ALA B C 1
ATOM 1622 O O . ALA B 1 58 ? 6.262 12.969 -7.039 1 97.88 58 ALA B O 1
ATOM 1623 N N . ALA B 1 59 ? 6.031 15.086 -6.316 1 97.12 59 ALA B N 1
ATOM 1624 C CA . ALA B 1 59 ? 4.637 15.109 -6.75 1 97.12 59 ALA B CA 1
ATOM 1625 C C . ALA B 1 59 ? 4.531 14.969 -8.266 1 97.12 59 ALA B C 1
ATOM 1627 O O . ALA B 1 59 ? 5.332 15.555 -9.008 1 97.12 59 ALA B O 1
ATOM 1628 N N . PRO B 1 60 ? 3.572 14.234 -8.734 1 96.88 60 PRO B N 1
ATOM 1629 C CA . PRO B 1 60 ? 3.373 14.117 -10.18 1 96.88 60 PRO B CA 1
ATOM 1630 C C . PRO B 1 60 ? 3.016 15.445 -10.836 1 96.88 60 PRO B C 1
ATOM 1632 O O . PRO B 1 60 ? 2.525 16.359 -10.164 1 96.88 60 PRO B O 1
ATOM 1635 N N . LYS B 1 61 ? 3.246 15.477 -12.172 1 96.56 61 LYS B N 1
ATOM 1636 C CA . LYS B 1 61 ? 2.949 16.703 -12.914 1 96.56 61 LYS B CA 1
ATOM 1637 C C . LYS B 1 61 ? 1.462 17.031 -12.852 1 96.56 61 LYS B C 1
ATOM 1639 O O . LYS B 1 61 ? 1.09 18.203 -12.75 1 96.56 61 LYS B O 1
ATOM 1644 N N . GLU B 1 62 ? 0.611 16.031 -12.883 1 96.75 62 GLU B N 1
ATOM 1645 C CA . GLU B 1 62 ? -0.838 16.203 -12.836 1 96.75 62 GLU B CA 1
ATOM 1646 C C . GLU B 1 62 ? -1.271 16.906 -11.547 1 96.75 62 GLU B C 1
ATOM 1648 O O . GLU B 1 62 ? -2.336 17.531 -11.5 1 96.75 62 GLU B O 1
ATOM 1653 N N . LEU B 1 63 ? -0.405 16.812 -10.555 1 95.75 63 LEU B N 1
ATOM 1654 C CA . LEU B 1 63 ? -0.734 17.406 -9.258 1 95.75 63 LEU B CA 1
ATOM 1655 C C . LEU B 1 63 ? 0.117 18.641 -8.992 1 95.75 63 LEU B C 1
ATOM 1657 O O . LEU B 1 63 ? 0.258 19.062 -7.844 1 95.75 63 LEU B O 1
ATOM 1661 N N . GLY B 1 64 ? 0.764 19.094 -10.023 1 95.12 64 GLY B N 1
ATOM 1662 C CA . GLY B 1 64 ? 1.48 20.359 -9.93 1 95.12 64 GLY B CA 1
ATOM 1663 C C . GLY B 1 64 ? 2.947 20.188 -9.578 1 95.12 64 GLY B C 1
ATOM 1664 O O . GLY B 1 64 ? 3.646 21.172 -9.32 1 95.12 64 GLY B O 1
ATOM 1665 N N . GLY B 1 65 ? 3.432 19 -9.508 1 96.56 65 GLY B N 1
ATOM 1666 C CA . GLY B 1 65 ? 4.832 18.781 -9.195 1 96.56 65 GLY B CA 1
ATOM 1667 C C . GLY B 1 65 ? 5.711 18.672 -10.43 1 96.56 65 GLY B C 1
ATOM 1668 O O . GLY B 1 65 ? 5.25 18.906 -11.547 1 96.56 65 GLY B O 1
ATOM 1669 N N . THR B 1 66 ? 6.988 18.328 -10.18 1 95.56 66 THR B N 1
ATOM 1670 C CA . THR B 1 66 ? 7.949 18.219 -11.273 1 95.56 66 THR B CA 1
ATOM 1671 C C . THR B 1 66 ? 7.824 16.859 -11.969 1 95.56 66 THR B C 1
ATOM 1673 O O . THR B 1 66 ? 8.227 16.719 -13.125 1 95.56 66 THR B O 1
ATOM 1676 N N . GLY B 1 67 ? 7.371 15.852 -11.211 1 96.06 67 GLY B N 1
ATOM 1677 C CA . GLY B 1 67 ? 7.316 14.492 -11.719 1 96.06 67 GLY B CA 1
ATOM 1678 C C . GLY B 1 67 ? 8.672 13.812 -11.75 1 96.06 67 GLY B C 1
ATOM 1679 O O . GLY B 1 67 ? 8.789 12.672 -12.219 1 96.06 67 GLY B O 1
ATOM 1680 N N . GLN B 1 68 ? 9.664 14.516 -11.25 1 95.38 68 GLN B N 1
ATOM 1681 C CA . GLN B 1 68 ? 11.023 13.977 -11.312 1 95.38 68 GLN B CA 1
ATOM 1682 C C . GLN B 1 68 ? 11.367 13.203 -10.047 1 95.38 68 GLN B C 1
ATOM 1684 O O . GLN B 1 68 ? 12.305 13.555 -9.328 1 95.38 68 GLN B O 1
ATOM 1689 N N . GLY B 1 69 ? 10.727 12.18 -9.773 1 97.38 69 GLY B N 1
ATOM 1690 C CA . GLY B 1 69 ? 10.875 11.289 -8.633 1 97.38 69 GLY B CA 1
ATOM 1691 C C . GLY B 1 69 ? 9.734 10.289 -8.5 1 97.38 69 GLY B C 1
ATOM 1692 O O . GLY B 1 69 ? 8.852 10.242 -9.359 1 97.38 69 GLY B O 1
ATOM 1693 N N . GLU B 1 70 ? 9.781 9.5 -7.504 1 98.25 70 GLU B N 1
ATOM 1694 C CA . GLU B 1 70 ? 8.742 8.508 -7.23 1 98.25 70 GLU B CA 1
ATOM 1695 C C . GLU B 1 70 ? 7.656 9.078 -6.32 1 98.25 70 GLU B C 1
ATOM 1697 O O . GLU B 1 70 ? 7.801 10.18 -5.789 1 98.25 70 GLU B O 1
ATOM 1702 N N . ASN B 1 71 ? 6.582 8.406 -6.211 1 98.25 71 ASN B N 1
ATOM 1703 C CA . ASN B 1 71 ? 5.484 8.859 -5.367 1 98.25 71 ASN B CA 1
ATOM 1704 C C . ASN B 1 71 ? 4.738 7.691 -4.734 1 98.25 71 ASN B C 1
ATOM 1706 O O . ASN B 1 71 ? 4.93 6.539 -5.129 1 98.25 71 ASN B O 1
ATOM 1710 N N . PRO B 1 72 ? 3.945 7.91 -3.689 1 98.56 72 PRO B N 1
ATOM 1711 C CA . PRO B 1 72 ? 3.295 6.84 -2.934 1 98.56 72 PRO B CA 1
ATOM 1712 C C . PRO B 1 72 ? 2.406 5.957 -3.807 1 98.56 72 PRO B C 1
ATOM 1714 O O . PRO B 1 72 ? 2.369 4.738 -3.621 1 98.56 72 PRO B O 1
ATOM 1717 N N . GLU B 1 73 ? 1.651 6.555 -4.754 1 98.75 73 GLU B N 1
ATOM 1718 C CA . GLU B 1 73 ? 0.746 5.781 -5.598 1 98.75 73 GLU B CA 1
ATOM 1719 C C . GLU B 1 73 ? 1.513 4.781 -6.461 1 98.75 73 GLU B C 1
ATOM 1721 O O . GLU B 1 73 ? 1.083 3.639 -6.625 1 98.75 73 GLU B O 1
ATOM 1726 N N . GLN B 1 74 ? 2.629 5.293 -7.008 1 98.75 74 GLN B N 1
ATOM 1727 C CA . GLN B 1 74 ? 3.521 4.434 -7.785 1 98.75 74 GLN B CA 1
ATOM 1728 C C . GLN B 1 74 ? 4.031 3.27 -6.941 1 98.75 74 GLN B C 1
ATOM 1730 O O . GLN B 1 74 ? 4.016 2.119 -7.383 1 98.75 74 GLN B O 1
ATOM 1735 N N . LEU B 1 75 ? 4.52 3.541 -5.73 1 98.81 75 LEU B N 1
ATOM 1736 C CA . LEU B 1 75 ? 5.066 2.518 -4.848 1 98.81 75 LEU B CA 1
ATOM 1737 C C . LEU B 1 75 ? 3.98 1.533 -4.422 1 98.81 75 LEU B C 1
ATOM 1739 O O . LEU B 1 75 ? 4.242 0.336 -4.281 1 98.81 75 LEU B O 1
ATOM 1743 N N . PHE B 1 76 ? 2.727 1.971 -4.188 1 98.94 76 PHE B N 1
ATOM 1744 C CA . PHE B 1 76 ? 1.6 1.094 -3.891 1 98.94 76 PHE B CA 1
ATOM 1745 C C . PHE B 1 76 ? 1.331 0.148 -5.055 1 98.94 76 PHE B C 1
ATOM 1747 O O . PHE B 1 76 ? 1.15 -1.055 -4.855 1 98.94 76 PHE B O 1
ATOM 1754 N N . ALA B 1 77 ? 1.328 0.7 -6.305 1 98.94 77 ALA B N 1
ATOM 1755 C CA . ALA B 1 77 ? 1.075 -0.103 -7.5 1 98.94 77 ALA B CA 1
ATOM 1756 C C . ALA B 1 77 ? 2.143 -1.18 -7.672 1 98.94 77 ALA B C 1
ATOM 1758 O O . ALA B 1 77 ? 1.828 -2.33 -7.984 1 98.94 77 ALA B O 1
ATOM 1759 N N . MET B 1 78 ? 3.363 -0.788 -7.461 1 98.88 78 MET B N 1
ATOM 1760 C CA . MET B 1 78 ? 4.469 -1.731 -7.609 1 98.88 78 MET B CA 1
ATOM 1761 C C . MET B 1 78 ? 4.383 -2.838 -6.562 1 98.88 78 MET B C 1
ATOM 1763 O O . MET B 1 78 ? 4.547 -4.016 -6.883 1 98.88 78 MET B O 1
ATOM 1767 N N . GLY B 1 79 ? 4.094 -2.488 -5.316 1 98.75 79 GLY B N 1
ATOM 1768 C CA . GLY B 1 79 ? 3.924 -3.48 -4.266 1 98.75 79 GLY B CA 1
ATOM 1769 C C . GLY B 1 79 ? 2.771 -4.43 -4.523 1 98.75 79 GLY B C 1
ATOM 1770 O O . GLY B 1 79 ? 2.928 -5.648 -4.418 1 98.75 79 GLY B O 1
ATOM 1771 N N . TYR B 1 80 ? 1.625 -3.859 -4.953 1 98.88 80 TYR B N 1
ATOM 1772 C CA . TYR B 1 80 ? 0.426 -4.656 -5.18 1 98.88 80 TYR B CA 1
ATOM 1773 C C . TYR B 1 80 ? 0.626 -5.621 -6.344 1 98.88 80 TYR B C 1
ATOM 1775 O O . TYR B 1 80 ? 0.279 -6.801 -6.246 1 98.88 80 TYR B O 1
ATOM 1783 N N . SER B 1 81 ? 1.196 -5.125 -7.422 1 98.88 81 SER B N 1
ATOM 1784 C CA . SER B 1 81 ? 1.443 -5.992 -8.562 1 98.88 81 SER B CA 1
ATOM 1785 C C . SER B 1 81 ? 2.334 -7.172 -8.18 1 98.88 81 SER B C 1
ATOM 1787 O O . SER B 1 81 ? 2.064 -8.312 -8.57 1 98.88 81 SE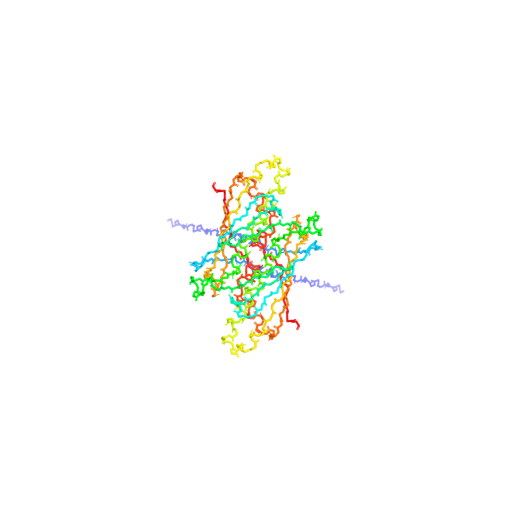R B O 1
ATOM 1789 N N . SER B 1 82 ? 3.35 -6.922 -7.418 1 98.5 82 SER B N 1
ATOM 1790 C CA . SER B 1 82 ? 4.309 -7.941 -7 1 98.5 82 SER B CA 1
ATOM 1791 C C . SER B 1 82 ? 3.666 -8.938 -6.043 1 98.5 82 SER B C 1
ATOM 1793 O O . SER B 1 82 ? 3.895 -10.148 -6.152 1 98.5 82 SER B O 1
ATOM 1795 N N . CYS B 1 83 ? 2.918 -8.414 -5.109 1 98.5 83 CYS B N 1
ATOM 1796 C CA . CYS B 1 83 ? 2.256 -9.258 -4.125 1 98.5 83 CYS B CA 1
ATOM 1797 C C . CYS B 1 83 ? 1.256 -10.195 -4.793 1 98.5 83 CYS B C 1
ATOM 1799 O O . CYS B 1 83 ? 1.219 -11.391 -4.492 1 98.5 83 CYS B O 1
ATOM 1801 N N . LEU B 1 84 ? 0.409 -9.633 -5.652 1 98.69 84 LEU B N 1
ATOM 1802 C CA . LEU B 1 84 ? -0.603 -10.438 -6.332 1 98.69 84 LEU B CA 1
ATOM 1803 C C . LEU B 1 84 ? 0.047 -11.484 -7.234 1 98.69 84 LEU B C 1
ATOM 1805 O O . LEU B 1 84 ? -0.427 -12.617 -7.312 1 98.69 84 LEU B O 1
ATOM 1809 N N . LEU B 1 85 ? 1.104 -11.109 -7.906 1 98.56 85 LEU B N 1
ATOM 1810 C CA . LEU B 1 85 ? 1.826 -12.07 -8.727 1 98.56 85 LEU B CA 1
ATOM 1811 C C . LEU B 1 85 ? 2.289 -13.258 -7.891 1 98.56 85 LEU B C 1
ATOM 1813 O O . LEU B 1 85 ? 2.096 -14.414 -8.281 1 98.56 85 LEU B O 1
ATOM 1817 N N . GLY B 1 86 ? 2.906 -12.953 -6.73 1 97.62 86 GLY B N 1
ATOM 1818 C CA . GLY B 1 86 ? 3.332 -14.016 -5.836 1 97.62 86 GLY B CA 1
ATOM 1819 C C . GLY B 1 86 ? 2.188 -14.883 -5.352 1 97.62 86 GLY B C 1
ATOM 1820 O O . GLY B 1 86 ? 2.311 -16.109 -5.297 1 97.62 86 GLY B O 1
ATOM 1821 N N . ALA B 1 87 ? 1.089 -14.273 -4.988 1 98 87 ALA B N 1
ATOM 1822 C CA . ALA B 1 87 ? -0.084 -15 -4.512 1 98 87 ALA B CA 1
ATOM 1823 C C . ALA B 1 87 ? -0.636 -15.922 -5.594 1 98 87 ALA B C 1
ATOM 1825 O O . ALA B 1 87 ? -0.979 -17.078 -5.32 1 98 87 ALA B O 1
ATOM 1826 N N . ILE B 1 88 ? -0.739 -15.359 -6.82 1 98.5 88 ILE B N 1
ATOM 1827 C CA . ILE B 1 88 ? -1.22 -16.156 -7.953 1 98.5 88 ILE B CA 1
ATOM 1828 C C . ILE B 1 88 ? -0.336 -17.375 -8.141 1 98.5 88 ILE B C 1
ATOM 1830 O O . ILE B 1 88 ? -0.839 -18.5 -8.273 1 98.5 88 ILE B O 1
ATOM 1834 N N . GLN B 1 89 ? 0.934 -17.203 -8.117 1 97.81 89 GLN B N 1
ATOM 1835 C CA . GLN B 1 89 ? 1.859 -18.312 -8.352 1 97.81 89 GLN B CA 1
ATOM 1836 C C . GLN B 1 89 ? 1.812 -19.312 -7.207 1 97.81 89 GLN B C 1
ATOM 1838 O O . GLN B 1 89 ? 1.93 -20.516 -7.43 1 97.81 89 GLN B O 1
ATOM 1843 N N . LEU B 1 90 ? 1.644 -18.875 -5.992 1 96.88 90 LEU B N 1
ATOM 1844 C CA . LEU B 1 90 ? 1.535 -19.766 -4.848 1 96.88 90 LEU B CA 1
ATOM 1845 C C . LEU B 1 90 ? 0.288 -20.641 -4.957 1 96.88 90 LEU B C 1
ATOM 1847 O O . LEU B 1 90 ? 0.369 -21.859 -4.824 1 96.88 90 LEU B O 1
ATOM 1851 N N . VAL B 1 91 ? -0.844 -20.062 -5.246 1 97.69 91 VAL B N 1
ATOM 1852 C CA . VAL B 1 91 ? -2.09 -20.812 -5.262 1 97.69 91 VAL B CA 1
ATOM 1853 C C . VAL B 1 91 ? -2.129 -21.719 -6.492 1 97.69 91 VAL B C 1
ATOM 1855 O O . VAL B 1 91 ? -2.758 -22.781 -6.473 1 97.69 91 VAL B O 1
ATOM 1858 N N . ALA B 1 92 ? -1.454 -21.312 -7.535 1 98.31 92 ALA B N 1
ATOM 1859 C CA . ALA B 1 92 ? -1.386 -22.125 -8.75 1 98.31 92 ALA B CA 1
ATOM 1860 C C . ALA B 1 92 ? -0.78 -23.5 -8.453 1 98.31 92 ALA B C 1
ATOM 1862 O O . ALA B 1 92 ? -1.195 -24.5 -9.031 1 98.31 92 ALA B O 1
ATOM 1863 N N . ARG B 1 93 ? 0.199 -23.547 -7.621 1 96.75 93 ARG B N 1
ATOM 1864 C CA . ARG B 1 93 ? 0.832 -24.812 -7.254 1 96.75 93 ARG B CA 1
ATOM 1865 C C . ARG B 1 93 ? -0.187 -25.781 -6.672 1 96.75 93 ARG B C 1
ATOM 1867 O O . ARG B 1 93 ? -0.199 -26.969 -7.031 1 96.75 93 ARG B O 1
ATOM 1874 N N . GLY B 1 94 ? -1.046 -25.297 -5.836 1 97.25 94 GLY B N 1
ATOM 1875 C CA . GLY B 1 94 ? -2.057 -26.125 -5.211 1 97.25 94 GLY B CA 1
ATOM 1876 C C . GLY B 1 94 ? -3.189 -26.5 -6.148 1 97.25 94 GLY B C 1
ATOM 1877 O O . GLY B 1 94 ? -3.873 -27.5 -5.941 1 97.25 94 GLY B O 1
ATOM 1878 N N . MET B 1 95 ? -3.322 -25.75 -7.203 1 97.88 95 MET B N 1
ATOM 1879 C CA . MET B 1 95 ? -4.438 -25.938 -8.125 1 97.88 95 MET B CA 1
ATOM 1880 C C . MET B 1 95 ? -3.99 -26.719 -9.359 1 97.88 95 MET B C 1
ATOM 1882 O O . MET B 1 95 ? -4.777 -26.922 -10.289 1 97.88 95 MET B O 1
ATOM 1886 N N . GLY B 1 96 ? -2.68 -27.047 -9.406 1 97.88 96 GLY B N 1
ATOM 1887 C CA . GLY B 1 96 ? -2.141 -27.734 -10.578 1 97.88 96 GLY B CA 1
ATOM 1888 C C . GLY B 1 96 ? -2.014 -26.844 -11.789 1 97.88 96 GLY B C 1
ATOM 1889 O O . GLY B 1 96 ? -2.104 -27.297 -12.93 1 97.88 96 GLY B O 1
ATOM 1890 N N . LYS B 1 97 ? -1.898 -25.594 -11.547 1 97.88 97 LYS B N 1
ATOM 1891 C CA . LYS B 1 97 ? -1.854 -24.609 -12.633 1 97.88 97 LYS B CA 1
ATOM 1892 C C . LYS B 1 97 ? -0.521 -23.875 -12.648 1 97.88 97 LYS B C 1
ATOM 1894 O O . LYS B 1 97 ? -0.465 -22.688 -13.008 1 97.88 97 LYS B O 1
ATOM 1899 N N . THR B 1 98 ? 0.532 -24.516 -12.227 1 97.31 98 THR B N 1
ATOM 1900 C CA . THR B 1 98 ? 1.852 -23.906 -12.102 1 97.31 98 THR B CA 1
ATOM 1901 C C . THR B 1 98 ? 2.344 -23.391 -13.453 1 97.31 98 THR B C 1
ATOM 1903 O O . THR B 1 98 ? 2.871 -22.281 -13.547 1 97.31 98 THR B O 1
ATOM 1906 N N . GLU B 1 99 ? 2.227 -24.141 -14.469 1 96.69 99 GLU B N 1
ATOM 1907 C CA . GLU B 1 99 ? 2.717 -23.75 -15.789 1 96.69 99 GLU B CA 1
ATOM 1908 C C . GLU B 1 99 ? 1.996 -22.516 -16.297 1 96.69 99 GLU B C 1
ATOM 1910 O O . GLU B 1 99 ? 2.617 -21.625 -16.906 1 96.69 99 GLU B O 1
ATOM 1915 N N . MET B 1 100 ? 0.714 -22.469 -16.062 1 96.56 100 MET B N 1
ATOM 1916 C CA . MET B 1 100 ? -0.072 -21.312 -16.469 1 96.56 100 MET B CA 1
ATOM 1917 C C . MET B 1 100 ? 0.428 -20.047 -15.773 1 96.56 100 MET B C 1
ATOM 1919 O O . MET B 1 100 ? 0.523 -18.984 -16.406 1 96.56 100 MET B O 1
ATOM 1923 N N . ALA B 1 101 ? 0.771 -20.125 -14.555 1 97 101 ALA B N 1
ATOM 1924 C CA . ALA B 1 101 ? 1.117 -18.969 -13.727 1 97 101 ALA B CA 1
ATOM 1925 C C . ALA B 1 101 ? 2.521 -18.469 -14.047 1 97 101 ALA B C 1
ATOM 1927 O O . ALA B 1 101 ? 2.881 -17.344 -13.688 1 97 101 ALA B O 1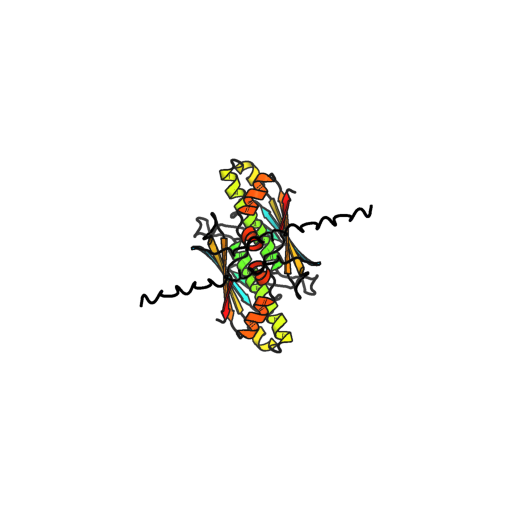
ATOM 1928 N N . LYS B 1 102 ? 3.322 -19.219 -14.727 1 95.12 102 LYS B N 1
ATOM 1929 C CA . LYS B 1 102 ? 4.711 -18.875 -15.016 1 95.12 102 LYS B CA 1
ATOM 1930 C C . LYS B 1 102 ? 4.793 -17.609 -15.875 1 95.12 102 LYS B C 1
ATOM 1932 O O . LYS B 1 102 ? 5.766 -16.859 -15.797 1 95.12 102 LYS B O 1
ATOM 1937 N N . ASN B 1 103 ? 3.803 -17.422 -16.688 1 90.69 103 ASN B N 1
ATOM 1938 C CA . ASN B 1 103 ? 3.881 -16.297 -17.609 1 90.69 103 ASN B CA 1
ATOM 1939 C C . ASN B 1 103 ? 2.895 -15.188 -17.219 1 90.69 103 ASN B C 1
ATOM 1941 O O . ASN B 1 103 ? 2.605 -14.305 -18.031 1 90.69 103 ASN B O 1
ATOM 1945 N N . ALA B 1 104 ? 2.398 -15.312 -16.047 1 97.88 104 ALA B N 1
ATOM 1946 C CA . ALA B 1 104 ? 1.463 -14.289 -15.602 1 97.88 104 ALA B CA 1
ATOM 1947 C C . ALA B 1 104 ? 2.135 -12.922 -15.539 1 97.88 104 ALA B C 1
ATOM 1949 O O . ALA B 1 104 ? 3.293 -12.812 -15.125 1 97.88 104 ALA B O 1
ATOM 1950 N N . LYS B 1 105 ? 1.47 -11.922 -15.977 1 98.56 105 LYS B N 1
ATOM 1951 C CA . LYS B 1 105 ? 1.833 -10.516 -15.82 1 98.56 105 LYS B CA 1
ATOM 1952 C C . LYS B 1 105 ? 0.724 -9.734 -15.117 1 98.56 105 LYS B C 1
ATOM 1954 O O . LYS B 1 105 ? -0.436 -9.789 -15.531 1 98.56 105 LYS B O 1
ATOM 1959 N N . VAL B 1 106 ? 1.02 -9.062 -14.07 1 98.88 106 VAL B N 1
ATOM 1960 C CA . VAL B 1 106 ? 0.037 -8.328 -13.281 1 98.88 106 VAL B CA 1
ATOM 1961 C C . VAL B 1 106 ? 0.195 -6.832 -13.523 1 98.88 106 VAL B C 1
ATOM 1963 O O . VAL B 1 106 ? 1.245 -6.254 -13.227 1 98.88 106 VAL B O 1
ATOM 1966 N N . HIS B 1 107 ? -0.807 -6.188 -14.047 1 98.88 107 HIS B N 1
ATOM 1967 C CA . HIS B 1 107 ? -0.869 -4.742 -14.242 1 98.88 107 HIS B CA 1
ATOM 1968 C C . HIS B 1 107 ? -1.759 -4.078 -13.195 1 98.88 107 HIS B C 1
ATOM 1970 O O . HIS B 1 107 ? -2.947 -4.395 -13.102 1 98.88 107 HIS B O 1
ATOM 1976 N N . VAL B 1 108 ? -1.213 -3.16 -12.469 1 98.94 108 VAL B N 1
ATOM 1977 C CA . VAL B 1 108 ? -1.975 -2.467 -11.43 1 98.94 108 VAL B CA 1
ATOM 1978 C C . VAL B 1 108 ? -1.992 -0.967 -11.727 1 98.94 108 VAL B C 1
ATOM 1980 O O . VAL B 1 108 ? -0.956 -0.378 -12.039 1 98.94 108 VAL B O 1
ATOM 1983 N N . SER B 1 109 ? -3.145 -0.371 -11.664 1 98.94 109 SER B N 1
ATOM 1984 C CA . SER B 1 109 ? -3.348 1.074 -11.672 1 98.94 109 SER B CA 1
ATOM 1985 C C . SER B 1 109 ? -3.863 1.569 -10.328 1 98.94 109 SER B C 1
ATOM 1987 O O . SER B 1 109 ? -4.91 1.122 -9.852 1 98.94 109 SER B O 1
ATOM 1989 N N . VAL B 1 110 ? -3.137 2.445 -9.711 1 98.94 110 VAL B N 1
ATOM 1990 C CA . VAL B 1 110 ? -3.566 3.078 -8.469 1 98.94 110 VAL B CA 1
ATOM 1991 C C . VAL B 1 110 ? -3.984 4.523 -8.742 1 98.94 110 VAL B C 1
ATOM 1993 O O . VAL B 1 110 ? -3.201 5.312 -9.273 1 98.94 110 VAL B O 1
ATOM 1996 N N . HIS B 1 111 ? -5.172 4.836 -8.352 1 98.88 111 HIS B N 1
ATOM 1997 C CA . HIS B 1 111 ? -5.773 6.148 -8.555 1 98.88 111 HIS B CA 1
ATOM 1998 C C . HIS B 1 111 ? -5.77 6.969 -7.27 1 98.88 111 HIS B C 1
ATOM 2000 O O . HIS B 1 111 ? -6.047 6.438 -6.191 1 98.88 111 HIS B O 1
ATOM 2006 N N . LEU B 1 112 ? -5.363 8.148 -7.387 1 98.75 112 LEU B N 1
ATOM 2007 C CA . LEU B 1 112 ? -5.586 9.164 -6.363 1 98.75 112 LEU B CA 1
ATOM 2008 C C . LEU B 1 112 ? -6.684 10.133 -6.789 1 98.75 112 LEU B C 1
ATOM 2010 O O . LEU B 1 112 ? -6.648 10.664 -7.898 1 98.75 112 LEU B O 1
ATOM 2014 N N . GLY B 1 113 ? -7.668 10.289 -5.926 1 98.56 113 GLY B N 1
ATOM 2015 C CA . GLY B 1 113 ? -8.766 11.164 -6.309 1 98.56 113 GLY B CA 1
ATOM 2016 C C . GLY B 1 113 ? -9.625 11.594 -5.133 1 98.56 113 GLY B C 1
ATOM 2017 O O . GLY B 1 113 ? -9.234 11.406 -3.977 1 98.56 113 GLY B O 1
ATOM 2018 N N . GLU B 1 114 ? -10.781 12.219 -5.469 1 98.19 114 GLU B N 1
ATOM 2019 C CA . GLU B 1 114 ? -11.711 12.695 -4.453 1 98.19 114 GLU B CA 1
ATOM 2020 C C . GLU B 1 114 ? -12.703 11.602 -4.055 1 98.19 114 GLU B C 1
ATOM 2022 O O . GLU B 1 114 ? -13.406 11.062 -4.906 1 98.19 114 GLU B O 1
ATOM 2027 N N . PRO B 1 115 ? -12.695 11.344 -2.736 1 97.44 115 PRO B N 1
ATOM 2028 C CA . PRO B 1 115 ? -13.719 10.383 -2.314 1 97.44 115 PRO B CA 1
ATOM 2029 C C . PRO B 1 115 ? -15.125 10.961 -2.363 1 97.44 115 PRO B C 1
ATOM 2031 O O . PRO B 1 115 ? -15.312 12.172 -2.219 1 97.44 115 PRO B O 1
ATOM 2034 N N . LYS B 1 116 ? -16.094 10.148 -2.525 1 95.25 116 LYS B N 1
ATOM 2035 C CA . LYS B 1 116 ? -17.5 10.555 -2.594 1 95.25 116 LYS B CA 1
ATOM 2036 C C . LYS B 1 116 ? -17.984 11.055 -1.239 1 95.25 116 LYS B C 1
ATOM 2038 O O . LYS B 1 116 ? -18.781 11.992 -1.172 1 95.25 116 LYS B O 1
ATOM 2043 N N . ASP B 1 117 ? -17.516 10.469 -0.142 1 91.44 117 ASP B N 1
ATOM 2044 C CA . ASP B 1 117 ? -18.203 10.672 1.13 1 91.44 117 ASP B CA 1
ATOM 2045 C C . ASP B 1 117 ? -17.281 11.352 2.145 1 91.44 117 ASP B C 1
ATOM 2047 O O . ASP B 1 117 ? -17.562 11.32 3.348 1 91.44 117 ASP B O 1
ATOM 2051 N N . MET B 1 118 ? -16.219 11.852 1.703 1 93 118 MET B N 1
ATOM 2052 C CA . MET B 1 118 ? -15.32 12.562 2.611 1 93 118 MET B CA 1
ATOM 2053 C C . MET B 1 118 ? -14.445 13.547 1.848 1 93 118 MET B C 1
ATOM 2055 O O . MET B 1 118 ? -14.227 13.391 0.645 1 93 118 MET B O 1
ATOM 2059 N N . GLU B 1 119 ? -14.016 14.578 2.506 1 95.88 119 GLU B N 1
ATOM 2060 C CA . GLU B 1 119 ? -13.125 15.562 1.904 1 95.88 119 GLU B CA 1
ATOM 2061 C C . GLU B 1 119 ? -11.719 15 1.713 1 95.88 119 GLU B C 1
ATOM 2063 O O . GLU B 1 119 ? -11.336 14.031 2.377 1 95.88 119 GLU B O 1
ATOM 2068 N N . GLY B 1 120 ? -11 15.664 0.837 1 96.62 120 GLY B N 1
ATOM 2069 C CA . GLY B 1 120 ? -9.609 15.273 0.637 1 96.62 120 GLY B CA 1
ATOM 2070 C C . GLY B 1 120 ? -9.438 14.219 -0.435 1 96.62 120 GLY B C 1
ATOM 2071 O O . GLY B 1 120 ? -10.078 14.273 -1.486 1 96.62 120 GLY B O 1
ATOM 2072 N N . PHE B 1 121 ? -8.508 13.266 -0.182 1 97.62 121 PHE B N 1
ATOM 2073 C CA . PHE B 1 121 ? -8.117 12.32 -1.222 1 97.62 121 PHE B CA 1
ATOM 2074 C C . PHE B 1 121 ? -8.258 10.883 -0.731 1 97.62 121 PHE B C 1
ATOM 2076 O O . PHE B 1 121 ? -8.227 10.633 0.474 1 97.62 121 PHE B O 1
ATOM 2083 N N . GLY B 1 122 ? -8.5 9.984 -1.644 1 98.19 122 GLY B N 1
ATOM 2084 C CA . GLY B 1 122 ? -8.516 8.547 -1.432 1 98.19 122 GLY B CA 1
ATOM 2085 C C . GLY B 1 122 ? -7.902 7.77 -2.582 1 98.19 122 GLY B C 1
ATOM 2086 O O . GLY B 1 122 ? -7.504 8.352 -3.592 1 98.19 122 GLY B O 1
ATOM 2087 N N . ILE B 1 123 ? -7.887 6.473 -2.381 1 98.5 123 ILE B N 1
ATOM 2088 C CA . ILE B 1 123 ? -7.266 5.586 -3.361 1 98.5 123 ILE B CA 1
ATOM 2089 C C . ILE B 1 123 ? -8.32 4.664 -3.963 1 98.5 123 ILE B C 1
ATOM 2091 O O . ILE B 1 123 ? -9.25 4.23 -3.268 1 98.5 123 ILE B O 1
ATOM 2095 N N . GLY B 1 124 ? -8.211 4.367 -5.184 1 98.69 124 GLY B N 1
ATOM 2096 C CA . GLY B 1 124 ? -8.844 3.275 -5.906 1 98.69 124 GLY B CA 1
ATOM 2097 C C . GLY B 1 124 ? -7.863 2.467 -6.734 1 98.69 124 GLY B C 1
ATOM 2098 O O . GLY B 1 124 ? -6.773 2.941 -7.055 1 98.69 124 GLY B O 1
ATOM 2099 N N . VAL B 1 125 ? -8.289 1.184 -7.062 1 98.94 125 VAL B N 1
ATOM 2100 C CA . VAL B 1 125 ? -7.336 0.314 -7.738 1 98.94 125 VAL B CA 1
ATOM 2101 C C . VAL B 1 125 ? -8.031 -0.436 -8.875 1 98.94 125 VAL B C 1
ATOM 2103 O O . VAL B 1 125 ? -9.148 -0.926 -8.703 1 98.94 125 VAL B O 1
ATOM 2106 N N . ASP B 1 126 ? -7.34 -0.497 -9.992 1 98.94 126 ASP B N 1
ATOM 2107 C CA . ASP B 1 126 ? -7.688 -1.398 -11.094 1 98.94 126 ASP B CA 1
ATOM 2108 C C . ASP B 1 126 ? -6.551 -2.379 -11.375 1 98.94 126 ASP B C 1
ATOM 2110 O O . ASP B 1 126 ? -5.387 -1.982 -11.453 1 98.94 126 ASP B O 1
ATOM 2114 N N . ILE B 1 127 ? -6.934 -3.674 -11.625 1 98.94 127 ILE B N 1
ATOM 2115 C CA . ILE B 1 127 ? -5.941 -4.707 -11.891 1 98.94 127 ILE B CA 1
ATOM 2116 C C . ILE B 1 127 ? -6.344 -5.516 -13.117 1 98.94 127 ILE B C 1
ATOM 2118 O O . ILE B 1 127 ? -7.504 -5.918 -13.25 1 98.94 127 ILE B O 1
ATOM 2122 N N . LYS B 1 128 ? -5.383 -5.652 -13.945 1 98.88 128 LYS B N 1
ATOM 2123 C CA . LYS B 1 128 ? -5.484 -6.574 -15.078 1 98.88 128 LYS B CA 1
ATOM 2124 C C . LYS B 1 128 ? -4.363 -7.605 -15.047 1 98.88 128 LYS B C 1
ATOM 2126 O O . LYS B 1 128 ? -3.191 -7.25 -14.891 1 98.88 128 LYS B O 1
ATOM 2131 N N . VAL B 1 129 ? -4.738 -8.914 -15.258 1 98.81 129 VAL B N 1
ATOM 2132 C CA . VAL B 1 129 ? -3.721 -9.961 -15.211 1 98.81 129 VAL B CA 1
ATOM 2133 C C . VAL B 1 129 ? -3.734 -10.75 -16.516 1 98.81 129 VAL B C 1
ATOM 2135 O O . VAL B 1 129 ? -4.793 -11.18 -16.984 1 98.81 129 VAL B O 1
ATOM 2138 N N . GLU B 1 130 ? -2.584 -10.922 -17.047 1 98.56 130 GLU B N 1
ATOM 2139 C CA . GLU B 1 130 ? -2.396 -11.719 -18.25 1 98.56 130 GLU B CA 1
ATOM 2140 C C . GLU B 1 130 ? -1.977 -13.148 -17.906 1 98.56 130 GLU B C 1
ATOM 2142 O O . GLU B 1 130 ? -1.305 -13.375 -16.891 1 98.56 130 GLU B O 1
ATOM 2147 N N . GLY B 1 131 ? -2.385 -14.094 -18.766 1 97.94 131 GLY B N 1
ATOM 2148 C CA . GLY B 1 131 ? -1.75 -15.406 -18.781 1 97.94 131 GLY B CA 1
ATOM 2149 C C . GLY B 1 131 ? -2.441 -16.422 -17.891 1 97.94 131 GLY B C 1
ATOM 2150 O O . GLY B 1 131 ? -2.029 -17.578 -17.828 1 97.94 131 GLY B O 1
ATOM 2151 N N . ILE B 1 132 ? -3.504 -15.969 -17.219 1 98.31 132 ILE B N 1
ATOM 2152 C CA . ILE B 1 132 ? -4.152 -16.906 -16.312 1 98.31 132 ILE B CA 1
ATOM 2153 C C . ILE B 1 132 ? -5.664 -16.859 -16.516 1 98.31 132 ILE B C 1
ATOM 2155 O O . ILE B 1 132 ? -6.176 -15.984 -17.203 1 98.31 132 ILE B O 1
ATOM 2159 N N . ASP B 1 133 ? -6.379 -17.812 -15.938 1 98.25 133 ASP B N 1
ATOM 2160 C CA . ASP B 1 133 ? -7.832 -17.812 -16.047 1 98.25 133 ASP B CA 1
ATOM 2161 C C . ASP B 1 133 ? -8.469 -17.141 -14.828 1 98.25 133 ASP B C 1
ATOM 2163 O O . ASP B 1 133 ? -7.781 -16.797 -13.867 1 98.25 133 ASP B O 1
ATOM 2167 N N . ASP B 1 134 ? -9.75 -16.938 -14.906 1 98.25 134 ASP B N 1
ATOM 2168 C CA . ASP B 1 134 ? -10.477 -16.188 -13.883 1 98.25 134 ASP B CA 1
ATOM 2169 C C . ASP B 1 134 ? -10.461 -16.938 -12.547 1 98.25 134 ASP B C 1
ATOM 2171 O O . ASP B 1 134 ? -10.414 -16.312 -11.484 1 98.25 134 ASP B O 1
ATOM 2175 N N . GLU B 1 135 ? -10.586 -18.219 -12.633 1 98.5 135 GLU B N 1
ATOM 2176 C CA . GLU B 1 135 ? -10.57 -19 -11.406 1 98.5 135 GLU B CA 1
ATOM 2177 C C . GLU B 1 135 ? -9.289 -18.781 -10.617 1 98.5 135 GLU B C 1
ATOM 2179 O O . GLU B 1 135 ? -9.328 -18.531 -9.406 1 98.5 135 GLU B O 1
ATOM 2184 N N . LEU B 1 136 ? -8.164 -18.922 -11.305 1 98.62 136 LEU B N 1
ATOM 2185 C CA . LEU B 1 136 ? -6.867 -18.703 -10.664 1 98.62 136 LEU B CA 1
ATOM 2186 C C . LEU B 1 136 ? -6.723 -17.266 -10.195 1 98.62 136 LEU B C 1
ATOM 2188 O O . LEU B 1 136 ? -6.172 -17 -9.125 1 98.62 136 LEU B O 1
ATOM 2192 N N . LEU B 1 137 ? -7.199 -16.281 -10.977 1 98.81 137 LEU B N 1
ATOM 2193 C CA . LEU B 1 137 ? -7.145 -14.875 -10.594 1 98.81 137 LEU B CA 1
ATOM 2194 C C . LEU B 1 137 ? -7.891 -14.641 -9.281 1 98.81 137 LEU B C 1
ATOM 2196 O O . LEU B 1 137 ? -7.367 -13.992 -8.375 1 98.81 137 LEU B O 1
ATOM 2200 N N . GLN B 1 138 ? -9.07 -15.211 -9.203 1 98.69 138 GLN B N 1
ATOM 2201 C CA . GLN B 1 138 ? -9.891 -15 -8.016 1 98.69 138 GLN B CA 1
ATOM 2202 C C . GLN B 1 138 ? -9.266 -15.664 -6.789 1 98.69 138 GLN B C 1
ATOM 2204 O O . GLN B 1 138 ? -9.312 -15.109 -5.688 1 98.69 138 GLN B O 1
ATOM 2209 N N . ALA B 1 139 ? -8.727 -16.812 -7 1 98.56 139 ALA B N 1
ATOM 2210 C CA . ALA B 1 139 ? -8.047 -17.484 -5.898 1 98.56 139 ALA B CA 1
ATOM 2211 C C . ALA B 1 139 ? -6.844 -16.672 -5.422 1 98.56 139 ALA B C 1
ATOM 2213 O O . ALA B 1 139 ? -6.633 -16.516 -4.215 1 98.56 139 ALA B O 1
ATOM 2214 N N . GLY B 1 140 ? -6.008 -16.156 -6.363 1 98.5 140 GLY B N 1
ATOM 2215 C CA . GLY B 1 140 ? -4.883 -15.305 -6.02 1 98.5 140 GLY B CA 1
ATOM 2216 C C . GLY B 1 140 ? -5.293 -14.023 -5.32 1 98.5 140 GLY B C 1
ATOM 2217 O O . GLY B 1 140 ? -4.668 -13.617 -4.34 1 98.5 140 GLY B O 1
ATOM 2218 N N . HIS B 1 141 ? -6.371 -13.391 -5.852 1 98.75 141 HIS B N 1
ATOM 2219 C CA . HIS B 1 141 ? -6.902 -12.164 -5.262 1 98.75 141 HIS B CA 1
ATOM 2220 C C . HIS B 1 141 ? -7.344 -12.398 -3.82 1 98.75 141 HIS B C 1
ATOM 2222 O O . HIS B 1 141 ? -7.082 -11.562 -2.947 1 98.75 141 HIS B O 1
ATOM 2228 N N . ALA B 1 142 ? -7.926 -13.492 -3.557 1 98.19 142 ALA B N 1
ATOM 2229 C CA . ALA B 1 142 ? -8.43 -13.82 -2.225 1 98.19 142 ALA B CA 1
ATOM 2230 C C . ALA B 1 142 ? -7.281 -14.102 -1.259 1 98.19 142 ALA B C 1
ATOM 2232 O O . ALA B 1 142 ? -7.402 -13.859 -0.055 1 98.19 142 ALA B O 1
ATOM 2233 N N . PHE B 1 143 ? -6.18 -14.508 -1.771 1 98.25 143 PHE B N 1
ATOM 2234 C CA . PHE B 1 143 ? -5.066 -14.938 -0.934 1 98.25 143 PHE B CA 1
ATOM 2235 C C . PHE B 1 143 ? -4.043 -13.82 -0.771 1 98.25 143 PHE B C 1
ATOM 2237 O O . PHE B 1 143 ? -3.195 -13.867 0.121 1 98.25 143 PHE B O 1
ATOM 2244 N N . CYS B 1 144 ? -4.039 -12.812 -1.583 1 98.25 144 CYS B N 1
ATOM 2245 C CA . CYS B 1 144 ? -3.059 -11.734 -1.621 1 98.25 144 CYS B CA 1
ATOM 2246 C C . CYS B 1 144 ? -3.232 -10.797 -0.431 1 98.25 144 CYS B C 1
ATOM 2248 O O . CYS B 1 144 ? -4.293 -10.195 -0.258 1 98.25 144 CYS B O 1
ATOM 2250 N N . PRO B 1 145 ? -2.174 -10.562 0.342 1 98.44 145 PRO B N 1
ATOM 2251 C CA . PRO B 1 145 ? -2.27 -9.695 1.517 1 98.44 145 PRO B CA 1
ATOM 2252 C C . PRO B 1 145 ? -2.689 -8.266 1.164 1 98.44 145 PRO B C 1
ATOM 2254 O O . PRO B 1 145 ? -3.422 -7.629 1.925 1 98.44 145 PRO B O 1
ATOM 2257 N N . TYR B 1 146 ? -2.232 -7.66 0.052 1 98.75 146 TYR B N 1
ATOM 2258 C CA . TYR B 1 146 ? -2.666 -6.336 -0.382 1 98.75 146 TYR B CA 1
ATOM 2259 C C . TYR B 1 146 ? -4.168 -6.305 -0.622 1 98.75 146 TYR B C 1
ATOM 2261 O O . TYR B 1 146 ? -4.855 -5.383 -0.177 1 98.75 146 TYR B O 1
ATOM 2269 N N . SER B 1 147 ? -4.625 -7.352 -1.362 1 98.62 147 SER B N 1
ATOM 2270 C CA . SER B 1 147 ? -6.062 -7.445 -1.616 1 98.62 147 SER B CA 1
ATOM 2271 C C . SER B 1 147 ? -6.852 -7.504 -0.312 1 98.62 147 SER B C 1
ATOM 2273 O O . SER B 1 147 ? -7.848 -6.797 -0.151 1 98.62 147 SER B O 1
ATOM 2275 N N . ARG B 1 148 ? -6.43 -8.297 0.591 1 98 148 ARG B N 1
ATOM 2276 C CA . ARG B 1 148 ? -7.121 -8.477 1.864 1 98 148 ARG B CA 1
ATOM 2277 C C . ARG B 1 148 ? -7.133 -7.172 2.662 1 98 148 ARG B C 1
ATOM 2279 O O . ARG B 1 148 ? -8.133 -6.836 3.293 1 98 148 ARG B O 1
ATOM 2286 N N . ALA B 1 149 ? -6 -6.469 2.662 1 98 149 ALA B N 1
ATOM 2287 C CA . ALA B 1 149 ? -5.91 -5.207 3.389 1 98 149 ALA B CA 1
ATOM 2288 C C . ALA B 1 149 ? -6.93 -4.195 2.865 1 98 149 ALA B C 1
ATOM 2290 O O . ALA B 1 149 ? -7.512 -3.436 3.639 1 98 149 ALA B O 1
ATOM 2291 N N . LEU B 1 150 ? -7.129 -4.148 1.522 1 98.06 150 LEU B N 1
ATOM 2292 C CA . LEU B 1 150 ? -8.047 -3.166 0.951 1 98.06 150 LEU B CA 1
ATOM 2293 C C . LEU B 1 150 ? -9.492 -3.623 1.097 1 98.06 150 LEU B C 1
ATOM 2295 O O . LEU B 1 150 ? -10.406 -2.797 1.15 1 98.06 150 LEU B O 1
ATOM 2299 N N . LYS B 1 151 ? -9.688 -4.914 1.195 1 97 151 LYS B N 1
ATOM 2300 C CA . LYS B 1 151 ? -11.039 -5.453 1.335 1 97 151 LYS B CA 1
ATOM 2301 C C . LYS B 1 151 ? -11.516 -5.379 2.783 1 97 151 LYS B C 1
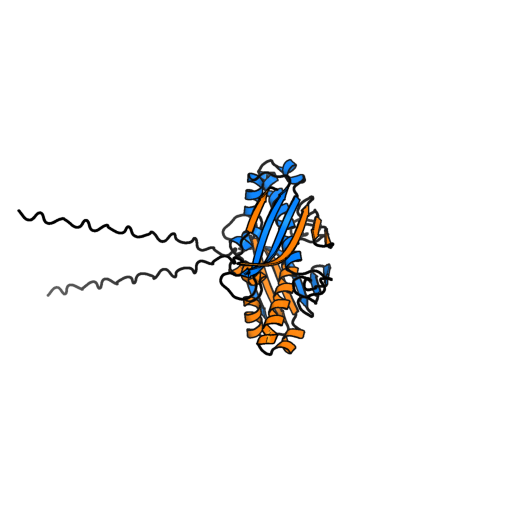ATOM 2303 O O . LYS B 1 151 ? -12.656 -4.996 3.051 1 97 151 LYS B O 1
ATOM 2308 N N . HIS B 1 152 ? -10.633 -5.703 3.754 1 95.75 152 HIS B N 1
ATOM 2309 C CA . HIS B 1 152 ? -11.031 -5.883 5.145 1 95.75 152 HIS B CA 1
ATOM 2310 C C . HIS B 1 152 ? -10.477 -4.773 6.027 1 95.75 152 HIS B C 1
ATOM 2312 O O . HIS B 1 152 ? -11.008 -4.512 7.109 1 95.75 152 HIS B O 1
ATOM 2318 N N . GLY B 1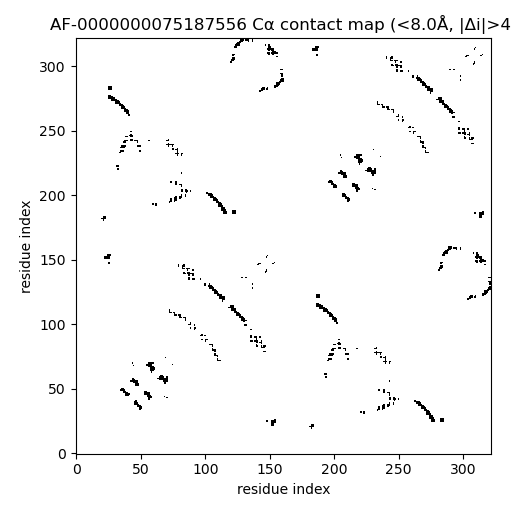 153 ? -9.43 -4.148 5.5 1 96.62 153 GLY B N 1
ATOM 2319 C CA . GLY B 1 153 ? -8.664 -3.266 6.359 1 96.62 153 GLY B CA 1
ATOM 2320 C C . GLY B 1 153 ? -7.523 -3.973 7.074 1 96.62 153 GLY B C 1
ATOM 2321 O O . GLY B 1 153 ? -7.328 -5.176 6.902 1 96.62 153 GLY B O 1
ATOM 2322 N N . ALA B 1 154 ? -6.75 -3.227 7.758 1 97.81 154 ALA B N 1
ATOM 2323 C CA . ALA B 1 154 ? -5.637 -3.744 8.555 1 97.81 154 ALA B CA 1
ATOM 2324 C C . ALA B 1 154 ? -5.414 -2.896 9.805 1 97.81 154 ALA B C 1
ATOM 2326 O O . ALA B 1 154 ? -5.746 -1.709 9.82 1 97.81 154 ALA B O 1
ATOM 2327 N N . VAL B 1 155 ? -4.867 -3.48 10.836 1 98 155 VAL B N 1
ATOM 2328 C CA . VAL B 1 155 ? -4.547 -2.75 12.055 1 98 155 VAL B CA 1
ATOM 2329 C C . VAL B 1 155 ? -3.355 -1.826 11.812 1 98 155 VAL B C 1
ATOM 2331 O O . VAL B 1 155 ? -2.326 -2.26 11.289 1 98 155 VAL B O 1
ATOM 2334 N N . VAL B 1 156 ? -3.518 -0.556 12.141 1 98.69 156 VAL B N 1
ATOM 2335 C CA . VAL B 1 156 ? -2.451 0.438 12.094 1 98.69 156 VAL B CA 1
ATOM 2336 C C . VAL B 1 156 ? -2.244 1.044 13.477 1 98.69 156 VAL B C 1
ATOM 2338 O O . VAL B 1 156 ? -3.135 1.706 14.016 1 98.69 156 VAL B O 1
ATOM 2341 N N . ASN B 1 157 ? -1.099 0.76 14.055 1 98.69 157 ASN B N 1
ATOM 2342 C CA . ASN B 1 157 ? -0.69 1.438 15.281 1 98.69 157 ASN B CA 1
ATOM 2343 C C . ASN B 1 157 ? 0.172 2.662 14.984 1 98.69 157 ASN B C 1
ATOM 2345 O O . ASN B 1 157 ? 1.168 2.566 14.266 1 98.69 157 ASN B O 1
ATOM 2349 N N . ILE B 1 158 ? -0.213 3.795 15.523 1 98.75 158 ILE B N 1
ATOM 2350 C CA . ILE B 1 158 ? 0.48 5.031 15.18 1 98.75 158 ILE B CA 1
ATOM 2351 C C . ILE B 1 158 ? 0.72 5.863 16.438 1 98.75 158 ILE B C 1
ATOM 2353 O O . ILE B 1 158 ? -0.155 5.957 17.297 1 98.75 158 ILE B O 1
ATOM 2357 N N . SER B 1 159 ? 1.932 6.375 16.562 1 98.44 159 SER B N 1
ATOM 2358 C CA . SER B 1 159 ? 2.283 7.227 17.703 1 98.44 159 SER B CA 1
ATOM 2359 C C . SER B 1 159 ? 3.438 8.164 17.359 1 98.44 159 SER B C 1
ATOM 2361 O O . SER B 1 159 ? 4.137 7.949 16.359 1 98.44 159 SER B O 1
ATOM 2363 N N . THR B 1 160 ? 3.549 9.195 18.141 1 97.5 160 THR B N 1
ATOM 2364 C CA . THR B 1 160 ? 4.77 9.992 18.062 1 97.5 160 THR B CA 1
ATOM 2365 C C . THR B 1 160 ? 5.953 9.234 18.656 1 97.5 160 THR B C 1
ATOM 2367 O O . THR B 1 160 ? 5.766 8.297 19.438 1 97.5 160 THR B O 1
ATOM 2370 N N . ALA B 1 161 ? 7.125 9.547 18.172 1 90.31 161 ALA B N 1
ATOM 2371 C CA . ALA B 1 161 ? 8.32 8.906 18.703 1 90.31 161 ALA B CA 1
ATOM 2372 C C . ALA B 1 161 ? 8.711 9.508 20.047 1 90.31 161 ALA B C 1
ATOM 2374 O O . ALA B 1 161 ? 8.414 10.672 20.328 1 90.31 161 ALA B O 1
#

Radius of gyration: 24.44 Å; Cα contacts (8 Å, |Δi|>4): 781; chains: 2; bounding box: 97×55×77 Å

pLDDT: mean 89.53, std 19.11, range [32.62, 98.94]

Solvent-accessible surface area (backbone atoms only — not comparable to full-atom values): 16328 Å² total; per-residue (Å²): 136,87,81,79,79,79,78,78,78,77,76,77,72,78,76,75,75,74,72,68,76,72,68,61,55,41,46,69,73,45,76,62,44,72,24,53,11,38,15,36,53,64,28,43,53,15,37,31,33,37,94,88,47,70,44,52,26,15,37,45,53,80,75,72,33,83,41,77,40,44,46,36,47,42,30,41,12,33,14,43,14,31,40,38,39,30,25,30,42,55,50,18,56,79,68,73,35,44,77,46,38,55,63,30,34,23,36,19,35,22,30,37,19,34,30,68,89,50,83,68,50,32,46,40,37,40,36,38,30,37,59,57,54,63,68,56,49,52,53,9,47,70,53,10,37,63,49,42,27,27,67,32,5,29,49,72,46,74,46,64,106,136,87,81,78,80,80,78,78,78,78,76,76,71,78,77,74,75,74,72,67,76,73,67,60,54,41,45,68,72,45,76,60,45,72,25,54,11,37,13,37,51,64,27,44,53,14,37,30,35,38,92,88,47,73,44,53,26,15,38,44,53,80,77,73,34,83,40,78,41,44,45,36,47,42,30,42,12,33,15,42,14,30,40,38,38,30,26,30,42,56,50,17,56,80,69,73,35,45,76,46,38,55,64,27,34,24,37,19,37,22,30,38,20,34,29,68,88,48,83,69,50,30,46,39,36,41,37,37,30,38,59,57,54,66,69,55,49,52,54,8,48,70,52,11,36,62,50,42,27,27,68,32,4,29,49,72,45,74,46,65,105